Protein AF-A0A920N2J8-F1 (afdb_monomer)

Nearest PDB structures (foldseek):
  6ydw-assembly1_BC  TM=9.121E-01  e=8.942E-34  Homo sapiens
  7a5k-assembly1_r1  TM=9.178E-01  e=3.897E-31  Homo sapiens
  2bm0-assembly1_A  TM=5.296E-01  e=1.631E-36  Thermus thermophilus
  4m1k-assembly1_A  TM=5.361E-01  e=1.601E-34  Thermus thermophilus
  2j7k-assembly1_A  TM=5.186E-01  e=2.133E-34  Thermus thermophilus HB8

Structure (mmCIF, N/CA/C/O backbone):
data_AF-A0A920N2J8-F1
#
_entry.id   AF-A0A920N2J8-F1
#
loop_
_atom_site.group_PDB
_atom_site.id
_atom_site.type_symbol
_atom_site.label_atom_id
_atom_site.label_alt_id
_atom_site.label_comp_id
_atom_site.label_asym_id
_atom_site.label_entity_id
_atom_site.label_seq_id
_atom_site.pdbx_PDB_ins_code
_atom_site.Cartn_x
_atom_site.Cartn_y
_atom_site.Cartn_z
_atom_site.occupancy
_atom_site.B_iso_or_equiv
_atom_site.auth_seq_id
_atom_site.auth_comp_id
_atom_site.auth_asym_id
_atom_site.auth_atom_id
_atom_site.pdbx_PDB_model_num
ATOM 1 N N . MET A 1 1 ? 10.140 -25.902 -8.156 1.00 35.16 1 MET A N 1
ATOM 2 C CA . MET A 1 1 ? 10.882 -25.939 -6.883 1.00 35.16 1 MET A CA 1
ATOM 3 C C . MET A 1 1 ? 9.948 -25.277 -5.904 1.00 35.16 1 MET A C 1
ATOM 5 O O . MET A 1 1 ? 9.880 -24.058 -5.858 1.00 35.16 1 MET A O 1
ATOM 9 N N . ASP A 1 2 ? 9.082 -26.096 -5.324 1.00 29.09 2 ASP A N 1
ATOM 10 C CA . ASP A 1 2 ? 7.965 -25.644 -4.508 1.00 29.09 2 ASP A CA 1
ATOM 11 C C . ASP A 1 2 ? 8.521 -25.205 -3.158 1.00 29.09 2 ASP A C 1
ATOM 13 O O . ASP A 1 2 ? 9.051 -26.017 -2.400 1.00 29.09 2 ASP A O 1
ATOM 17 N N . VAL A 1 3 ? 8.491 -23.899 -2.909 1.00 31.22 3 VAL A N 1
ATOM 18 C CA . VAL A 1 3 ? 8.823 -23.340 -1.602 1.00 31.22 3 VAL A CA 1
ATOM 19 C C . VAL A 1 3 ? 7.551 -23.444 -0.772 1.00 31.22 3 VAL A C 1
ATOM 21 O O . VAL A 1 3 ? 6.651 -22.612 -0.879 1.00 31.22 3 VAL A O 1
ATOM 24 N N . GLU A 1 4 ? 7.444 -24.528 -0.007 1.00 32.88 4 GLU A N 1
ATOM 25 C CA . GLU A 1 4 ? 6.510 -24.600 1.115 1.00 32.88 4 GLU A CA 1
ATOM 26 C C . GLU A 1 4 ? 6.834 -23.449 2.082 1.00 32.88 4 GLU A C 1
ATOM 28 O O . GLU A 1 4 ? 8.013 -23.227 2.377 1.00 32.88 4 GLU A O 1
ATOM 33 N N . PRO A 1 5 ? 5.841 -22.690 2.573 1.00 36.41 5 PRO A N 1
ATOM 34 C CA . PRO A 1 5 ? 6.106 -21.718 3.616 1.00 36.41 5 PRO A CA 1
ATOM 35 C C . PRO A 1 5 ? 6.484 -22.479 4.890 1.00 36.41 5 PRO A C 1
ATOM 37 O O . PRO A 1 5 ? 5.740 -23.345 5.353 1.00 36.41 5 PRO A O 1
ATOM 40 N N . GLU A 1 6 ? 7.658 -22.157 5.431 1.00 35.22 6 GLU A N 1
ATOM 41 C CA . GLU A 1 6 ? 8.121 -22.606 6.741 1.00 35.22 6 GLU A CA 1
ATOM 42 C C . GLU A 1 6 ? 7.039 -22.305 7.789 1.00 35.22 6 GLU A C 1
ATOM 44 O O . GLU A 1 6 ? 6.730 -21.153 8.096 1.00 35.22 6 GLU A O 1
ATOM 49 N N . ALA A 1 7 ? 6.421 -23.369 8.302 1.00 40.66 7 ALA A N 1
ATOM 50 C CA . ALA A 1 7 ? 5.532 -23.321 9.448 1.00 40.66 7 ALA A CA 1
ATOM 51 C C . ALA A 1 7 ? 6.385 -23.147 10.711 1.00 40.66 7 ALA A C 1
ATOM 53 O O . ALA A 1 7 ? 6.803 -24.137 11.311 1.00 40.66 7 ALA A O 1
ATOM 54 N N . ASP A 1 8 ? 6.657 -21.898 11.088 1.00 39.22 8 ASP A N 1
ATOM 55 C CA . ASP A 1 8 ? 7.389 -21.571 12.311 1.00 39.22 8 ASP A CA 1
ATOM 56 C C . ASP A 1 8 ? 6.460 -20.982 13.388 1.00 39.22 8 ASP A C 1
ATOM 58 O O . ASP A 1 8 ? 5.723 -20.027 13.156 1.00 39.22 8 ASP A O 1
ATOM 62 N N . GLU A 1 9 ? 6.553 -21.593 14.576 1.00 42.56 9 GLU A N 1
ATOM 63 C CA . GLU A 1 9 ? 5.808 -21.394 15.832 1.00 42.56 9 GLU A CA 1
ATOM 64 C C . GLU A 1 9 ? 4.390 -21.999 15.906 1.00 42.56 9 GLU A C 1
ATOM 66 O O . GLU A 1 9 ? 3.396 -21.458 15.435 1.00 42.56 9 GLU A O 1
ATOM 71 N N . ALA A 1 10 ? 4.284 -23.141 16.599 1.00 44.25 10 ALA A N 1
ATOM 72 C CA . ALA A 1 10 ? 3.010 -23.723 17.009 1.00 44.25 10 ALA A CA 1
ATOM 73 C C . ALA A 1 10 ? 2.233 -22.731 17.893 1.00 44.25 10 ALA A C 1
ATOM 75 O O . ALA A 1 10 ? 2.538 -22.574 19.079 1.00 44.25 10 ALA A O 1
ATOM 76 N N . GLU A 1 11 ? 1.227 -22.073 17.317 1.00 59.84 11 GLU A N 1
ATOM 77 C CA . GLU A 1 11 ? 0.288 -21.216 18.036 1.00 59.84 11 GLU A CA 1
ATOM 78 C C . GLU A 1 11 ? -0.358 -22.014 19.179 1.00 59.84 11 GLU A C 1
ATOM 80 O O . GLU A 1 11 ? -1.159 -22.929 18.972 1.00 59.84 11 GLU A O 1
ATOM 85 N N . GLN A 1 12 ? 0.013 -21.700 20.423 1.00 72.62 12 GLN A N 1
ATOM 86 C CA . GLN A 1 12 ? -0.646 -22.280 21.589 1.00 72.62 12 GLN A CA 1
ATOM 87 C C . GLN A 1 12 ? -2.055 -21.696 21.688 1.00 72.62 12 GLN A C 1
ATOM 89 O O . GLN A 1 12 ? -2.252 -20.561 22.119 1.00 72.62 12 GLN A O 1
ATOM 94 N N . THR A 1 13 ? -3.051 -22.486 21.298 1.00 76.94 13 THR A N 1
ATOM 95 C CA . THR A 1 13 ? -4.459 -22.102 21.407 1.00 76.94 13 THR A CA 1
ATOM 96 C C . THR A 1 13 ? -4.886 -22.055 22.873 1.00 76.94 13 THR A C 1
ATOM 98 O O . THR A 1 13 ? -4.805 -23.064 23.581 1.00 76.94 13 THR A O 1
ATOM 101 N N . ILE A 1 14 ? -5.386 -20.905 23.324 1.00 82.25 14 ILE A N 1
ATOM 102 C CA . ILE A 1 14 ? -5.936 -20.725 24.672 1.00 82.25 14 ILE A CA 1
ATOM 103 C C . ILE A 1 14 ? -7.457 -20.873 24.602 1.00 82.25 14 ILE A C 1
ATOM 105 O O . ILE A 1 14 ? -8.119 -20.218 23.800 1.00 82.25 14 ILE A O 1
ATOM 109 N N . GLN A 1 15 ? -8.025 -21.724 25.457 1.00 83.31 15 GLN A N 1
ATOM 110 C CA . GLN A 1 15 ? -9.476 -21.823 25.614 1.00 83.31 15 GLN A CA 1
ATOM 111 C C . GLN A 1 15 ? -9.979 -20.632 26.431 1.00 83.31 15 GLN A C 1
ATOM 113 O O . GLN A 1 15 ? -9.595 -20.467 27.589 1.00 83.31 15 GLN A O 1
ATOM 118 N N . LEU A 1 16 ? -10.840 -19.815 25.827 1.00 87.12 16 LEU A N 1
ATOM 119 C CA . LEU A 1 16 ? -11.507 -18.712 26.511 1.00 87.12 16 LEU A CA 1
ATOM 120 C C . LEU A 1 16 ? -12.804 -19.201 27.152 1.00 87.12 16 LEU A C 1
ATOM 122 O O . LEU A 1 16 ? -13.566 -19.952 26.540 1.00 87.12 16 LEU A O 1
ATOM 126 N N . SER A 1 17 ? -13.077 -18.746 28.371 1.00 88.81 17 SER A N 1
ATOM 127 C CA . SER A 1 17 ? -14.353 -18.974 29.046 1.00 88.81 17 SER A CA 1
ATOM 128 C C . SER A 1 17 ? -15.142 -17.670 29.126 1.00 88.81 17 SER A C 1
ATOM 130 O O . SER A 1 17 ? -14.578 -16.598 29.316 1.00 88.81 17 SER A O 1
ATOM 132 N N . ALA A 1 18 ? -16.470 -17.738 29.029 1.00 91.00 18 ALA A N 1
ATOM 133 C CA . ALA A 1 18 ? -17.337 -16.578 29.246 1.00 91.00 18 ALA A CA 1
ATOM 134 C C . ALA A 1 18 ? -17.495 -16.262 30.752 1.00 91.00 18 ALA A C 1
ATOM 136 O O . ALA A 1 18 ? -18.607 -16.084 31.241 1.00 91.00 18 ALA A O 1
ATOM 137 N N . ASP A 1 19 ? -16.390 -16.265 31.503 1.00 90.25 19 ASP A N 1
ATOM 138 C CA . ASP A 1 19 ? -16.361 -15.944 32.930 1.00 90.25 19 ASP A CA 1
ATOM 139 C C . ASP A 1 19 ? -16.104 -14.437 33.121 1.00 90.25 19 ASP A C 1
ATOM 141 O O . ASP A 1 19 ? -15.041 -13.949 32.716 1.00 90.25 19 ASP A O 1
ATOM 145 N N . PRO A 1 20 ? -17.027 -13.682 33.749 1.00 88.56 20 PRO A N 1
ATOM 146 C CA . PRO A 1 20 ? -16.839 -12.259 34.037 1.00 88.56 20 PRO A CA 1
ATOM 147 C C . PRO A 1 20 ? -15.643 -11.950 34.954 1.00 88.56 20 PRO A C 1
ATOM 149 O O . PRO A 1 20 ? -15.145 -10.823 34.938 1.00 88.56 20 PRO A O 1
ATOM 152 N N . SER A 1 21 ? -15.181 -12.928 35.743 1.00 89.38 21 SER A N 1
ATOM 153 C CA . SER A 1 21 ? -14.077 -12.777 36.706 1.00 89.38 21 SER A CA 1
ATOM 154 C C . SER A 1 21 ? -12.694 -13.034 36.095 1.00 89.38 21 SER A C 1
ATOM 156 O O . SER A 1 21 ? -11.674 -12.741 36.721 1.00 89.38 21 SER A O 1
ATOM 158 N N . ALA A 1 22 ? -12.642 -13.604 34.891 1.00 90.31 22 ALA A N 1
ATOM 159 C CA . ALA A 1 22 ? -11.400 -13.889 34.186 1.00 90.31 22 ALA A CA 1
ATOM 160 C C . ALA A 1 22 ? -10.790 -12.613 33.555 1.00 90.31 22 ALA A C 1
ATOM 162 O O . ALA A 1 22 ? -11.466 -11.584 33.449 1.00 90.31 22 ALA A O 1
ATOM 163 N N . PRO A 1 23 ? -9.510 -12.634 33.125 1.00 90.81 23 PRO A N 1
ATOM 164 C CA . PRO A 1 23 ? -8.896 -11.501 32.431 1.00 90.81 23 PRO A CA 1
ATOM 165 C C . PRO A 1 23 ? -9.698 -11.113 31.186 1.00 90.81 23 PRO A C 1
ATOM 167 O O . PRO A 1 23 ? -10.092 -12.001 30.427 1.00 90.81 23 PRO A O 1
ATOM 170 N N . LEU A 1 24 ? -9.910 -9.808 30.957 1.00 94.19 24 LEU A N 1
ATOM 171 C CA . LEU A 1 24 ? -10.672 -9.339 29.799 1.00 94.19 24 LEU A CA 1
ATOM 172 C C . LEU A 1 24 ? -10.017 -9.839 28.513 1.00 94.19 24 LEU A C 1
ATOM 174 O O . LEU A 1 24 ? -8.812 -9.654 28.341 1.00 94.19 24 LEU A O 1
ATOM 178 N N . VAL A 1 25 ? -10.832 -10.370 27.604 1.00 94.69 25 VAL A N 1
ATOM 179 C CA . VAL A 1 25 ? -10.498 -10.554 26.190 1.00 94.69 25 VAL A CA 1
ATOM 180 C C . VAL A 1 25 ? -11.667 -10.056 25.352 1.00 94.69 25 VAL A C 1
ATOM 182 O O . VAL A 1 25 ? -12.802 -10.513 25.512 1.00 94.69 25 VAL A O 1
ATOM 185 N N . ALA A 1 26 ? -11.399 -9.110 24.458 1.00 94.38 26 ALA A N 1
ATOM 186 C CA . ALA A 1 26 ? -12.413 -8.487 23.624 1.00 94.38 26 ALA A CA 1
ATOM 187 C C . ALA A 1 26 ? -11.884 -8.209 22.209 1.00 94.38 26 ALA A C 1
ATOM 189 O O . ALA A 1 26 ? -10.712 -7.885 22.041 1.00 94.38 26 ALA A O 1
ATOM 190 N N . MET A 1 27 ? -12.744 -8.307 21.194 1.00 93.19 27 MET A N 1
ATOM 191 C CA . MET A 1 27 ? -12.388 -8.057 19.794 1.00 93.19 27 MET A CA 1
ATOM 192 C C . MET A 1 27 ? -13.126 -6.848 19.249 1.00 93.19 27 MET A C 1
ATOM 194 O O . MET A 1 27 ? -14.351 -6.766 19.341 1.00 93.19 27 MET A O 1
ATOM 198 N N . THR A 1 28 ? -12.392 -5.947 18.615 1.00 92.50 28 THR A N 1
ATOM 199 C CA . THR A 1 28 ? -12.962 -4.886 17.793 1.00 92.50 28 THR A CA 1
ATOM 200 C C . THR A 1 28 ? -13.334 -5.447 16.431 1.00 92.50 28 THR A C 1
ATOM 202 O O . THR A 1 28 ? -12.490 -6.034 15.766 1.00 92.50 28 THR A O 1
ATOM 205 N N . PHE A 1 29 ? -14.570 -5.248 15.980 1.00 89.75 29 PHE A N 1
ATOM 206 C CA . PHE A 1 29 ? -15.022 -5.769 14.679 1.00 89.75 29 PHE A CA 1
ATOM 207 C C . PHE A 1 29 ? -15.577 -4.695 13.742 1.00 89.75 29 PHE A C 1
ATOM 209 O O . PHE A 1 29 ? -15.713 -4.944 12.548 1.00 89.75 29 PHE A O 1
ATOM 216 N N . LYS A 1 30 ? -15.924 -3.514 14.262 1.00 90.00 30 LYS A N 1
ATOM 217 C CA . LYS A 1 30 ? -16.438 -2.410 13.452 1.00 90.00 30 LYS A CA 1
ATOM 218 C C . LYS A 1 30 ? -16.013 -1.078 14.040 1.00 90.00 30 LYS A C 1
ATOM 220 O O . LYS A 1 30 ? -16.089 -0.875 15.248 1.00 90.00 30 LYS A O 1
ATOM 225 N N . ILE A 1 31 ? -15.623 -0.156 13.176 1.00 90.06 31 ILE A N 1
ATOM 226 C CA . ILE A 1 31 ? -15.259 1.208 13.544 1.00 90.06 31 ILE A CA 1
ATOM 227 C C . ILE A 1 31 ? -16.194 2.145 12.800 1.00 90.06 31 ILE A C 1
ATOM 229 O O . ILE A 1 31 ? -16.512 1.921 11.638 1.00 90.06 31 ILE A O 1
ATOM 233 N N . VAL A 1 32 ? -16.673 3.173 13.484 1.00 87.56 32 VAL A N 1
ATOM 234 C CA . VAL A 1 32 ? -17.504 4.217 12.894 1.00 87.56 32 VAL A CA 1
ATOM 235 C C . VAL A 1 32 ? -17.034 5.536 13.466 1.00 87.56 32 VAL A C 1
ATOM 237 O O . VAL A 1 32 ? -17.184 5.765 14.662 1.00 87.56 32 VAL A O 1
ATOM 240 N N . ASP A 1 33 ? -16.505 6.431 12.640 1.00 82.25 33 ASP A N 1
ATOM 241 C CA . ASP A 1 33 ? -16.377 7.811 13.098 1.00 82.25 33 ASP A CA 1
ATOM 242 C C . ASP A 1 33 ? -17.703 8.524 12.949 1.00 82.25 33 ASP A C 1
ATOM 244 O O . ASP A 1 33 ? -18.307 8.541 11.873 1.00 82.25 33 ASP A O 1
ATOM 248 N N . ASP A 1 34 ? -18.105 9.155 14.036 1.00 76.94 34 ASP A N 1
ATOM 249 C CA . ASP A 1 34 ? -19.218 10.075 14.066 1.00 76.94 34 ASP A CA 1
ATOM 250 C C . ASP A 1 34 ? -18.723 11.483 14.437 1.00 76.94 34 ASP A C 1
ATOM 252 O O . ASP A 1 34 ? -17.597 11.689 14.885 1.00 76.94 34 ASP A O 1
ATOM 256 N N . SER A 1 35 ? -19.606 12.463 14.290 1.00 73.88 35 SER A N 1
ATOM 257 C CA . SER A 1 35 ? -19.475 13.869 14.678 1.00 73.88 35 SER A CA 1
ATOM 258 C C . SER A 1 35 ? -18.853 14.091 16.068 1.00 73.88 35 SER A C 1
ATOM 260 O O . SER A 1 35 ? -18.207 15.107 16.305 1.00 73.88 35 SER A O 1
ATOM 262 N N . PHE A 1 36 ? -19.075 13.157 17.000 1.00 74.19 36 PHE A N 1
ATOM 263 C CA . PHE A 1 36 ? -18.604 13.226 18.388 1.00 74.19 36 PHE A CA 1
ATOM 264 C C . PHE A 1 36 ? -17.281 12.478 18.637 1.00 74.19 36 PHE A C 1
ATOM 266 O O . PHE A 1 36 ? -16.778 12.504 19.761 1.00 74.19 36 PHE A O 1
ATOM 273 N N . GLY A 1 37 ? -16.725 11.819 17.618 1.00 82.50 37 GLY A N 1
ATOM 274 C CA . GLY A 1 37 ? -15.487 11.045 17.676 1.00 82.50 37 GLY A CA 1
ATOM 275 C C . GLY A 1 37 ? -15.634 9.612 17.158 1.00 82.50 37 GLY A C 1
ATOM 276 O O . GLY A 1 37 ? -16.727 9.154 16.817 1.00 82.50 37 GLY A O 1
ATOM 277 N N . GLN A 1 38 ? -14.507 8.902 17.133 1.00 86.56 38 GLN A N 1
ATOM 278 C CA . GLN A 1 38 ? -14.414 7.503 16.721 1.00 86.56 38 GLN A CA 1
ATOM 279 C C . GLN A 1 38 ? -15.133 6.587 17.717 1.00 86.56 38 GLN A C 1
ATOM 281 O O . GLN A 1 38 ? -14.814 6.587 18.911 1.00 86.56 38 GLN A O 1
ATOM 286 N N . LEU A 1 39 ? -16.098 5.810 17.225 1.00 91.00 39 LEU A N 1
ATOM 287 C CA . LEU A 1 39 ? -16.762 4.726 17.941 1.00 91.00 39 LEU A CA 1
ATOM 288 C C . LEU A 1 39 ? -16.205 3.389 17.467 1.00 91.00 39 LEU A C 1
ATOM 290 O O . LEU A 1 39 ? -16.299 3.033 16.292 1.00 91.00 39 LEU A O 1
ATOM 294 N N . THR A 1 40 ? -15.696 2.620 18.412 1.00 92.88 40 THR A N 1
ATOM 295 C CA . THR A 1 40 ? -15.104 1.314 18.160 1.00 92.88 40 THR A CA 1
ATOM 296 C C . THR A 1 40 ? -15.996 0.252 18.778 1.00 92.88 40 THR A C 1
ATOM 298 O O . THR A 1 40 ? -16.126 0.172 19.998 1.00 92.88 40 THR A O 1
ATOM 301 N N . PHE A 1 41 ? -16.666 -0.529 17.935 1.00 93.00 41 PHE A N 1
ATOM 302 C CA . PHE A 1 41 ? -17.535 -1.617 18.359 1.00 93.00 41 PHE A CA 1
ATOM 303 C C . PHE A 1 41 ? -16.698 -2.833 18.720 1.00 93.00 41 PHE A C 1
ATOM 305 O O . PHE A 1 41 ? -15.955 -3.379 17.898 1.00 93.00 41 PHE A O 1
ATOM 312 N N . THR A 1 42 ? -16.881 -3.271 19.954 1.00 94.19 42 THR A N 1
ATOM 313 C CA . THR A 1 42 ? -16.096 -4.308 20.590 1.00 94.19 42 THR A CA 1
ATOM 314 C C . THR A 1 42 ? -17.033 -5.368 21.155 1.00 94.19 42 THR A C 1
ATOM 316 O O . THR A 1 42 ? -17.996 -5.059 21.859 1.00 94.19 42 THR A O 1
ATOM 319 N N . ARG A 1 43 ? -16.747 -6.631 20.841 1.00 94.69 43 ARG A N 1
ATOM 320 C CA . ARG A 1 43 ? -17.401 -7.797 21.432 1.00 94.69 43 ARG A CA 1
ATOM 321 C C . ARG A 1 43 ? -16.526 -8.365 22.538 1.00 94.69 43 ARG A C 1
ATOM 323 O O . ARG A 1 43 ? -15.343 -8.612 22.313 1.00 94.69 43 ARG A O 1
ATOM 330 N N . ILE A 1 44 ? -17.111 -8.602 23.705 1.00 95.00 44 ILE A N 1
ATOM 331 C CA . ILE A 1 44 ? -16.406 -9.159 24.860 1.00 95.00 44 ILE A CA 1
ATOM 332 C C . ILE A 1 44 ? -16.570 -10.680 24.848 1.00 95.00 44 ILE A C 1
ATOM 334 O O . ILE A 1 44 ? -17.690 -11.184 24.762 1.00 95.00 44 ILE A O 1
ATOM 338 N N . TYR A 1 45 ? -15.461 -11.412 24.919 1.00 93.25 45 TYR A N 1
ATOM 339 C CA . TYR A 1 45 ? -15.447 -12.880 24.922 1.00 93.25 45 TYR A CA 1
ATOM 340 C C . TYR A 1 45 ? -15.234 -13.454 26.322 1.00 93.25 45 TYR A C 1
ATOM 342 O O . TYR A 1 45 ? -15.838 -14.466 26.663 1.00 93.25 45 TYR A O 1
ATOM 350 N N . GLN A 1 46 ? -14.404 -12.795 27.128 1.00 94.00 46 GLN A N 1
ATOM 351 C CA . GLN A 1 46 ? -14.040 -13.210 28.481 1.00 94.00 46 GLN A CA 1
ATOM 352 C C . GLN A 1 46 ? -13.842 -11.970 29.354 1.00 94.00 46 GLN A C 1
ATOM 354 O O . GLN A 1 46 ? -13.397 -10.937 28.850 1.00 94.00 46 GLN A O 1
ATOM 359 N N . GLY A 1 47 ? -14.126 -12.081 30.652 1.00 93.75 47 GLY A N 1
ATOM 360 C CA . GLY A 1 47 ? -13.915 -11.020 31.630 1.00 93.75 47 GLY A CA 1
ATOM 361 C C . GLY A 1 47 ? -14.939 -9.889 31.556 1.00 93.75 47 GLY A C 1
ATOM 362 O O . GLY A 1 47 ? -15.986 -9.999 30.915 1.00 93.75 47 GLY A O 1
ATOM 363 N N . THR A 1 48 ? -14.618 -8.790 32.238 1.00 94.19 48 THR A N 1
ATOM 364 C CA . THR A 1 48 ? -15.483 -7.609 32.350 1.00 94.19 48 THR A CA 1
ATOM 365 C C . THR A 1 48 ? -14.749 -6.360 31.877 1.00 94.19 48 THR A C 1
ATOM 367 O O . THR A 1 48 ? -13.603 -6.093 32.254 1.00 94.19 48 THR A O 1
ATOM 370 N N . LEU A 1 49 ? -15.415 -5.592 31.020 1.00 94.44 49 LEU A N 1
ATOM 371 C CA . LEU A 1 49 ? -14.950 -4.316 30.505 1.00 94.44 49 LEU A CA 1
ATOM 372 C C . LEU A 1 49 ? -15.559 -3.203 31.361 1.00 94.44 49 LEU A C 1
ATOM 374 O O . LEU A 1 49 ? -16.777 -3.063 31.434 1.00 94.44 49 LEU A O 1
ATOM 378 N N . GLU A 1 50 ? -14.713 -2.408 32.004 1.00 94.44 50 GLU A N 1
ATOM 379 C CA . GLU A 1 50 ? -15.102 -1.383 32.969 1.00 94.44 50 GLU A CA 1
ATOM 380 C C . GLU A 1 50 ? -14.746 0.015 32.474 1.00 94.44 50 GLU A C 1
ATOM 382 O O . GLU A 1 50 ? -13.706 0.254 31.846 1.00 94.44 50 GLU A O 1
ATOM 387 N N . ARG A 1 51 ? -15.602 0.976 32.812 1.00 94.19 51 ARG A N 1
ATOM 388 C CA . ARG A 1 51 ? -15.394 2.382 32.497 1.00 94.19 51 ARG A CA 1
ATOM 389 C C . ARG A 1 51 ? -14.160 2.929 33.201 1.00 94.19 51 ARG A C 1
ATOM 391 O O . ARG A 1 51 ? -13.999 2.845 34.413 1.00 94.19 51 ARG A O 1
ATOM 398 N N . GLY A 1 52 ? -13.290 3.561 32.421 1.00 91.69 52 GLY A N 1
ATOM 399 C CA . GLY A 1 52 ? -12.003 4.066 32.883 1.00 91.69 52 GLY A CA 1
ATOM 400 C C . GLY A 1 52 ? -10.935 2.980 33.028 1.00 91.69 52 GLY A C 1
ATOM 401 O O . GLY A 1 52 ? -9.793 3.337 33.343 1.00 91.69 52 GLY A O 1
ATOM 402 N N . GLY A 1 53 ? -11.284 1.715 32.759 1.00 92.31 53 GLY A N 1
ATOM 403 C CA . GLY A 1 53 ? -10.375 0.581 32.688 1.00 92.31 53 GLY A CA 1
ATOM 404 C C . GLY A 1 53 ? -9.300 0.790 31.629 1.00 92.31 53 GLY A C 1
ATOM 405 O O . GLY A 1 53 ? -9.439 1.597 30.705 1.00 92.31 53 GLY A O 1
ATOM 406 N N . THR A 1 54 ? -8.173 0.107 31.800 1.00 94.19 54 THR A N 1
ATOM 407 C CA . THR A 1 54 ? -7.047 0.220 30.875 1.00 94.19 54 THR A CA 1
ATOM 408 C C . THR A 1 54 ? -6.669 -1.148 30.344 1.00 94.19 54 THR A C 1
ATOM 410 O O . THR A 1 54 ? -6.385 -2.053 31.124 1.00 94.19 54 THR A O 1
ATOM 413 N N . TYR A 1 55 ? -6.633 -1.265 29.022 1.00 94.50 55 TYR A N 1
ATOM 414 C CA . TYR A 1 55 ? -6.452 -2.521 28.308 1.00 94.50 55 TYR A CA 1
ATOM 415 C C . TYR A 1 55 ? -5.318 -2.394 27.296 1.00 94.50 55 TYR A C 1
ATOM 417 O O . TYR A 1 55 ? -4.931 -1.291 26.904 1.00 94.50 55 TYR A O 1
ATOM 425 N N . TYR A 1 56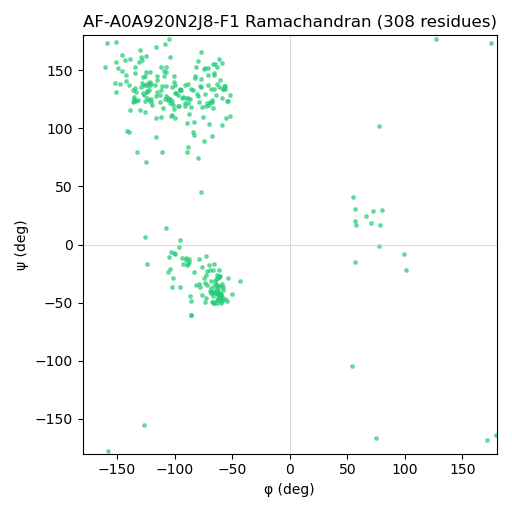 ? -4.755 -3.526 26.894 1.0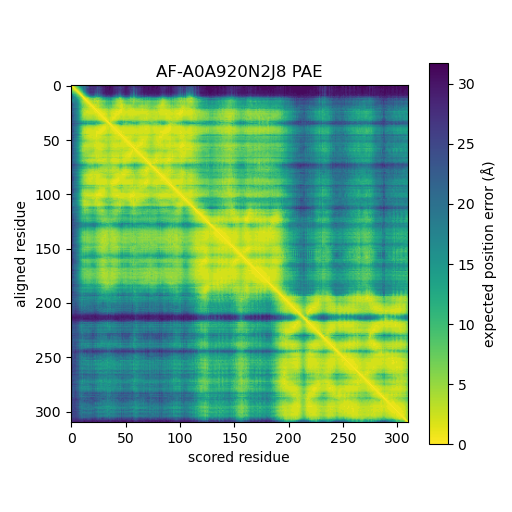0 94.19 56 TYR A N 1
ATOM 426 C CA . TYR A 1 56 ? -3.668 -3.587 25.927 1.00 94.19 56 TYR A CA 1
ATOM 427 C C . TYR A 1 56 ? -4.195 -4.088 24.592 1.00 94.19 56 TYR A C 1
ATOM 429 O O . TYR A 1 56 ? -4.782 -5.171 24.529 1.00 94.19 56 TYR A O 1
ATOM 437 N N . ASN A 1 57 ? -3.942 -3.323 23.533 1.00 93.50 57 ASN A N 1
ATOM 438 C CA . ASN A 1 57 ? -4.105 -3.798 22.165 1.00 93.50 57 ASN A CA 1
ATOM 439 C C . ASN A 1 57 ? -3.005 -4.830 21.894 1.00 93.50 57 ASN A C 1
ATOM 441 O O . ASN A 1 57 ? -1.821 -4.519 22.020 1.00 93.50 57 ASN A O 1
ATOM 445 N N . GLN A 1 58 ? -3.382 -6.058 21.561 1.00 91.00 58 GLN A N 1
ATOM 446 C CA . GLN A 1 58 ? -2.444 -7.181 21.479 1.00 91.00 58 GLN A CA 1
ATOM 447 C C . GLN A 1 58 ? -1.564 -7.107 20.225 1.00 91.00 58 GLN A C 1
ATOM 449 O O . GLN A 1 58 ? -0.396 -7.482 20.275 1.00 91.00 58 GLN A O 1
ATOM 454 N N . ARG A 1 59 ? -2.064 -6.501 19.139 1.00 88.81 59 ARG A N 1
ATOM 455 C CA . ARG A 1 59 ? -1.296 -6.276 17.906 1.00 88.81 59 ARG A CA 1
ATOM 456 C C . ARG A 1 59 ? -0.261 -5.164 18.071 1.00 88.81 59 ARG A C 1
ATOM 458 O O . ARG A 1 59 ? 0.897 -5.327 17.704 1.00 88.81 59 ARG A O 1
ATOM 465 N N . THR A 1 60 ? -0.662 -4.008 18.605 1.00 89.44 60 THR A N 1
ATOM 466 C CA . THR A 1 60 ? 0.239 -2.842 18.732 1.00 89.44 60 THR A CA 1
ATOM 467 C C . THR A 1 60 ? 1.002 -2.802 20.054 1.00 89.44 60 THR A C 1
ATOM 469 O O . THR A 1 60 ? 1.922 -1.997 20.211 1.00 89.44 60 THR A O 1
ATOM 472 N N . ARG A 1 61 ? 0.614 -3.641 21.021 1.00 89.62 61 ARG A N 1
ATOM 473 C CA . ARG A 1 61 ? 1.105 -3.676 22.410 1.00 89.62 61 ARG A CA 1
ATOM 474 C C . ARG A 1 61 ? 0.933 -2.354 23.164 1.00 89.62 61 ARG A C 1
ATOM 476 O O . ARG A 1 61 ? 1.569 -2.142 24.201 1.00 89.62 61 ARG A O 1
ATOM 483 N N . ARG A 1 62 ? 0.089 -1.453 22.652 1.00 91.56 62 ARG A N 1
ATOM 484 C CA . ARG A 1 62 ? -0.192 -0.149 2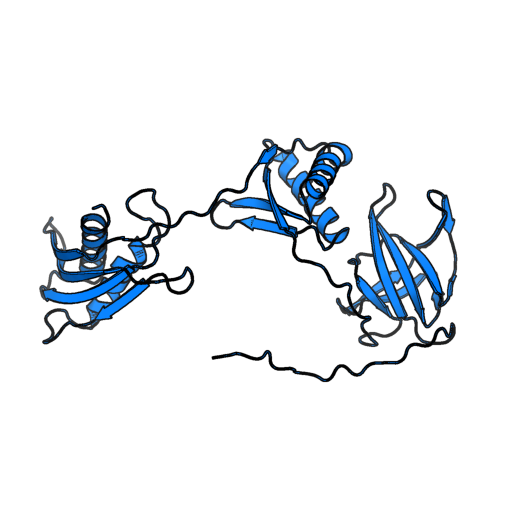3.257 1.00 91.56 62 ARG A CA 1
ATOM 485 C C . ARG A 1 62 ? -1.232 -0.282 24.358 1.00 91.56 62 ARG A C 1
ATOM 487 O O . ARG A 1 62 ? -2.170 -1.068 24.259 1.00 91.56 62 ARG A O 1
ATOM 494 N N . LYS A 1 63 ? -1.035 0.510 25.410 1.00 92.50 63 LYS A N 1
ATOM 495 C CA . LYS A 1 63 ? -1.931 0.608 26.559 1.00 92.50 63 LYS A CA 1
ATOM 496 C C . LYS A 1 63 ? -2.945 1.720 26.305 1.00 92.50 63 LYS A C 1
ATOM 498 O O . LYS A 1 63 ? -2.544 2.867 26.127 1.00 92.50 63 LYS A O 1
ATOM 503 N N . GLU A 1 64 ? -4.230 1.394 26.333 1.00 92.56 64 GLU A N 1
ATOM 504 C CA . GLU A 1 64 ? -5.317 2.324 26.025 1.00 92.56 64 GLU A CA 1
ATOM 505 C C . GLU A 1 64 ? -6.374 2.344 27.125 1.00 92.56 64 GLU A C 1
ATOM 507 O O . GLU A 1 64 ? -6.737 1.311 27.691 1.00 92.56 64 GLU A O 1
ATOM 512 N N . ARG A 1 65 ? -6.868 3.544 27.445 1.00 93.38 65 ARG A N 1
ATOM 513 C CA . ARG A 1 65 ? -7.840 3.759 28.520 1.00 93.38 65 ARG A CA 1
ATOM 514 C C . ARG A 1 65 ? -9.248 3.921 27.961 1.00 93.38 65 ARG A C 1
ATOM 516 O O . ARG A 1 65 ? -9.535 4.883 27.251 1.00 93.38 65 ARG A O 1
ATOM 523 N N . PHE A 1 66 ? -10.149 3.035 28.363 1.00 93.44 66 PHE A N 1
ATOM 524 C CA . PHE A 1 66 ? -11.515 2.965 27.855 1.00 93.44 66 PHE A CA 1
ATOM 525 C C . PHE A 1 66 ? -12.409 3.882 28.690 1.00 93.44 66 PHE A C 1
ATOM 527 O O . PHE A 1 66 ? -13.016 3.477 29.675 1.00 93.44 66 PHE A O 1
ATOM 534 N N . SER A 1 67 ? -12.430 5.170 28.347 1.00 90.69 67 SER A N 1
ATOM 535 C CA . SER A 1 67 ? -13.014 6.207 29.215 1.00 90.69 67 SER A CA 1
ATOM 536 C C . SER A 1 67 ? -14.542 6.284 29.157 1.00 90.69 67 SER A C 1
ATOM 538 O O . SER A 1 67 ? -15.179 6.618 30.158 1.00 90.69 67 SER A O 1
ATOM 540 N N . ARG A 1 68 ? -15.122 6.018 27.984 1.00 91.31 68 ARG A N 1
ATOM 541 C CA . ARG A 1 68 ? -16.563 6.093 27.724 1.00 91.31 68 ARG A CA 1
ATOM 542 C C . ARG A 1 68 ? -16.989 4.866 26.936 1.00 91.31 68 ARG A C 1
ATOM 544 O O . ARG A 1 68 ? -16.437 4.604 25.865 1.00 91.31 68 ARG A O 1
ATOM 551 N N . ILE A 1 69 ? -17.951 4.140 27.485 1.00 93.81 69 ILE A N 1
ATOM 552 C CA . ILE A 1 69 ? -18.480 2.901 26.924 1.00 93.81 69 ILE A CA 1
ATOM 553 C C . ILE A 1 69 ? -19.973 3.104 26.734 1.00 93.81 69 ILE A C 1
ATOM 555 O O . ILE A 1 69 ? -20.665 3.592 27.628 1.00 93.81 69 ILE A O 1
ATOM 559 N N . TYR A 1 70 ? -20.459 2.733 25.560 1.00 93.00 70 TYR A N 1
ATOM 560 C CA . TYR A 1 70 ? -21.847 2.895 25.178 1.00 93.00 70 TYR A CA 1
ATOM 561 C C . TYR A 1 70 ? -22.438 1.563 24.745 1.00 93.00 70 TYR A C 1
ATOM 563 O O . TYR A 1 70 ? -21.837 0.827 23.963 1.00 93.00 70 TYR A O 1
ATOM 571 N N . ARG A 1 71 ? -23.659 1.283 25.186 1.00 92.69 71 ARG A N 1
ATOM 572 C CA . ARG A 1 71 ? -24.522 0.302 24.542 1.00 92.69 71 ARG A CA 1
ATOM 573 C C . ARG A 1 71 ? -25.315 1.019 23.451 1.00 92.69 71 ARG A C 1
ATOM 575 O O . ARG A 1 71 ? -25.922 2.066 23.682 1.00 92.69 71 ARG A O 1
ATOM 582 N N . MET A 1 72 ? -25.243 0.485 22.235 1.00 89.44 72 MET A N 1
ATOM 583 C CA . MET A 1 72 ? -25.840 1.106 21.055 1.00 89.44 72 MET A CA 1
ATOM 584 C C . MET A 1 72 ? -27.203 0.479 20.765 1.00 89.44 72 MET A C 1
ATOM 586 O O . MET A 1 72 ? -27.298 -0.708 20.464 1.00 89.44 72 MET A O 1
ATOM 590 N N . HIS A 1 73 ? -28.253 1.297 20.800 1.00 86.50 73 HIS A N 1
ATOM 591 C CA . HIS A 1 73 ? -29.604 0.930 20.383 1.00 86.50 73 HIS A CA 1
ATOM 592 C C . HIS A 1 73 ? -29.954 1.683 19.098 1.00 86.50 73 HIS A C 1
ATOM 594 O O . HIS A 1 73 ? -30.628 2.715 19.125 1.00 86.50 73 HIS A O 1
ATOM 600 N N . ALA A 1 74 ? -29.450 1.166 17.971 1.00 82.00 74 ALA A N 1
ATOM 601 C CA . ALA A 1 74 ? -29.431 1.858 16.682 1.00 82.00 74 ALA A CA 1
ATOM 602 C C . ALA A 1 74 ? -28.757 3.239 16.800 1.00 82.00 74 ALA A C 1
ATOM 604 O O . ALA A 1 74 ? -27.538 3.310 16.935 1.00 82.00 74 ALA A O 1
ATOM 605 N N . GLU A 1 75 ? -29.532 4.323 16.792 1.00 79.56 75 GLU A N 1
ATOM 606 C CA . GLU A 1 75 ? -2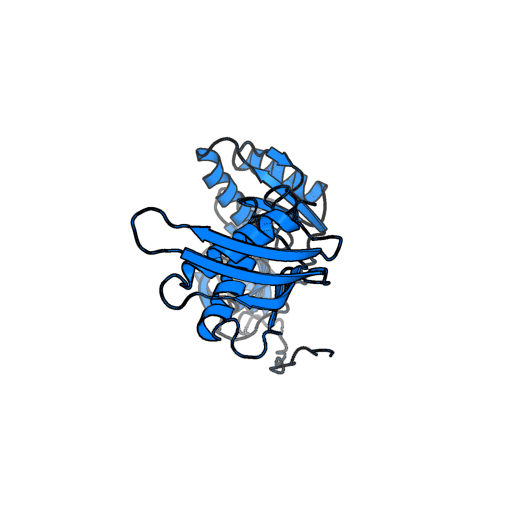9.021 5.696 16.913 1.00 79.56 75 GLU A CA 1
ATOM 607 C C . GLU A 1 75 ? -28.902 6.173 18.370 1.00 79.56 75 GLU A C 1
ATOM 609 O O . GLU A 1 75 ? -28.210 7.152 18.652 1.00 79.56 75 GLU A O 1
ATOM 614 N N . LYS A 1 76 ? -29.559 5.493 19.321 1.00 85.19 76 LYS A N 1
ATOM 615 C CA . LYS A 1 76 ? -29.537 5.882 20.737 1.00 85.19 76 LYS A CA 1
ATOM 616 C C . LYS A 1 76 ? -28.305 5.321 21.440 1.00 85.19 76 LYS A C 1
ATOM 618 O O . LYS A 1 76 ? -28.003 4.133 21.331 1.00 85.19 76 LYS A O 1
ATOM 623 N N . ARG A 1 77 ? -27.634 6.189 22.199 1.00 88.31 77 ARG A N 1
ATOM 624 C CA . ARG A 1 77 ? -26.462 5.865 23.019 1.00 88.31 77 ARG A CA 1
ATOM 625 C C . ARG A 1 77 ? -26.866 5.788 24.477 1.00 88.31 77 ARG A C 1
ATOM 627 O O . ARG A 1 77 ? -27.349 6.778 25.022 1.00 88.31 77 ARG A O 1
ATOM 634 N N . GLU A 1 78 ? -26.625 4.647 25.097 1.00 91.69 78 GLU A N 1
ATOM 635 C CA . GLU A 1 78 ? -26.758 4.476 26.538 1.00 91.69 78 GLU A CA 1
ATOM 636 C C . GLU A 1 78 ? -25.363 4.298 27.130 1.00 91.69 78 GLU A C 1
ATOM 638 O O . GLU A 1 78 ? -24.645 3.375 26.754 1.00 91.69 78 GLU A O 1
ATOM 643 N N . GLU A 1 79 ? -24.937 5.217 27.994 1.00 92.62 79 GLU A N 1
ATOM 644 C CA . GLU A 1 79 ? -23.643 5.098 28.668 1.00 92.62 79 GLU A CA 1
ATOM 645 C C . GLU A 1 79 ? -23.729 4.013 29.742 1.00 92.62 79 GLU A C 1
ATOM 647 O O . GLU A 1 79 ? -24.651 4.015 30.557 1.00 92.62 79 GLU A O 1
ATOM 652 N N . VAL A 1 80 ? -22.772 3.087 29.731 1.00 93.81 80 VAL A N 1
ATOM 653 C CA . VAL A 1 80 ? -22.716 1.969 30.676 1.00 93.81 80 VAL A CA 1
ATOM 654 C C . VAL A 1 80 ? -21.387 1.983 31.421 1.00 93.81 80 VAL A C 1
ATOM 656 O O . VAL A 1 80 ? -20.334 2.239 30.837 1.00 93.81 80 VAL A O 1
ATOM 659 N N . ASP A 1 81 ? -21.427 1.702 32.722 1.00 93.06 81 ASP A N 1
ATOM 660 C CA . ASP A 1 81 ? -20.216 1.692 33.551 1.00 93.06 81 ASP A CA 1
ATOM 661 C C . ASP A 1 81 ? -19.445 0.366 33.458 1.00 93.06 81 ASP A C 1
ATOM 663 O O . ASP A 1 81 ? -18.237 0.335 33.695 1.00 93.06 81 ASP A O 1
ATOM 667 N N . ARG A 1 82 ? -20.125 -0.728 33.091 1.00 93.31 82 ARG A N 1
ATOM 668 C CA . ARG A 1 82 ? -19.530 -2.056 32.909 1.00 93.31 82 ARG A CA 1
ATOM 669 C C . ARG A 1 82 ? -20.257 -2.869 31.839 1.00 93.31 82 ARG A C 1
ATOM 671 O O . ARG A 1 82 ? -21.460 -2.690 31.648 1.00 93.31 82 ARG A O 1
ATOM 678 N N . ALA A 1 83 ? -19.536 -3.778 31.195 1.00 94.50 83 ALA A N 1
ATOM 679 C CA . ALA A 1 83 ? -20.058 -4.760 30.251 1.00 94.50 83 ALA A CA 1
ATOM 680 C C . ALA A 1 83 ? -19.330 -6.099 30.425 1.00 94.50 83 ALA A C 1
ATOM 682 O O . ALA A 1 83 ? -18.126 -6.122 30.670 1.00 94.50 83 ALA A O 1
ATOM 683 N N . GLU A 1 84 ? -20.059 -7.204 30.324 1.00 94.94 84 GLU A N 1
ATOM 684 C CA . GLU A 1 84 ? -19.563 -8.545 30.661 1.00 94.94 84 GLU A CA 1
ATOM 685 C C . GLU A 1 84 ? -19.354 -9.404 29.403 1.00 94.94 84 GLU A C 1
ATOM 687 O O . GLU A 1 84 ? -19.709 -9.011 28.287 1.00 94.94 84 GLU A O 1
ATOM 692 N N . ALA A 1 85 ? -18.767 -10.590 29.571 1.00 94.00 85 ALA A N 1
ATOM 693 C CA . ALA A 1 85 ? -18.602 -11.559 28.493 1.00 94.00 85 ALA A CA 1
ATOM 694 C C . ALA A 1 85 ? -19.933 -11.844 27.770 1.00 94.00 85 ALA A C 1
ATOM 696 O O . ALA A 1 85 ? -20.945 -12.167 28.387 1.00 94.00 85 ALA A O 1
ATOM 697 N N . GLY A 1 86 ? -19.918 -11.732 26.440 1.00 90.62 86 GLY A N 1
ATOM 698 C CA . GLY A 1 86 ? -21.092 -11.852 25.576 1.00 90.62 86 GLY A CA 1
ATOM 699 C C . GLY A 1 86 ? -21.663 -10.515 25.096 1.00 90.62 86 GLY A C 1
ATOM 700 O O . GLY A 1 86 ? -22.299 -10.491 24.039 1.00 90.62 86 GLY A O 1
ATOM 701 N N . ASP A 1 87 ? -21.393 -9.407 25.792 1.00 93.69 87 ASP A N 1
ATOM 702 C CA . ASP A 1 87 ? -21.895 -8.090 25.397 1.00 93.69 87 ASP A CA 1
ATOM 703 C C . ASP A 1 87 ? -21.158 -7.512 24.177 1.00 93.69 87 ASP A C 1
ATOM 705 O O . ASP A 1 87 ? -19.967 -7.748 23.936 1.00 93.69 87 ASP A O 1
ATOM 709 N N . ILE A 1 88 ? -21.891 -6.689 23.421 1.00 94.94 88 ILE A N 1
ATOM 710 C CA . ILE A 1 88 ? -21.355 -5.822 22.370 1.00 94.94 88 ILE A CA 1
ATOM 711 C C . ILE A 1 88 ? -21.522 -4.375 22.821 1.00 94.94 88 ILE A C 1
ATOM 713 O O . ILE A 1 88 ? -22.637 -3.911 23.074 1.00 94.94 88 ILE A O 1
ATOM 717 N N . VAL A 1 89 ? -20.409 -3.655 22.887 1.00 95.00 89 VAL A N 1
ATOM 718 C CA . VAL A 1 89 ? -20.359 -2.252 23.303 1.00 95.00 89 VAL A CA 1
ATOM 719 C C . VAL A 1 89 ? -19.563 -1.418 22.312 1.00 95.00 89 VAL A C 1
ATOM 721 O O . VAL A 1 89 ? -18.736 -1.939 21.570 1.00 95.00 89 VAL A O 1
ATOM 724 N N . ALA A 1 90 ? -19.811 -0.114 22.292 1.00 94.12 90 ALA A N 1
ATOM 725 C CA . ALA A 1 90 ? -19.021 0.856 21.552 1.00 94.12 90 ALA A CA 1
ATOM 726 C C . ALA A 1 90 ? -18.149 1.655 22.524 1.00 94.12 90 ALA A C 1
ATOM 728 O O . ALA A 1 90 ? -18.651 2.277 23.461 1.00 94.12 90 ALA A O 1
ATOM 729 N N . VAL A 1 91 ? -16.843 1.657 22.292 1.00 93.31 91 VAL A N 1
ATOM 730 C CA . VAL A 1 91 ? -15.872 2.442 23.055 1.00 93.31 91 VAL A CA 1
ATOM 731 C C . VAL A 1 91 ? -15.530 3.689 22.254 1.00 93.31 91 VAL A C 1
ATOM 733 O O . VAL A 1 91 ? -15.241 3.608 21.062 1.00 93.31 91 VAL A O 1
ATOM 736 N N . MET A 1 92 ? -15.584 4.853 22.894 1.00 91.25 92 MET A N 1
ATOM 737 C CA . MET A 1 92 ? -15.313 6.126 22.227 1.00 91.25 92 MET A CA 1
ATOM 738 C C . MET A 1 92 ? -13.856 6.561 22.415 1.00 91.25 92 MET A C 1
ATOM 740 O O . MET A 1 92 ? -13.362 6.595 23.544 1.00 91.25 92 MET A O 1
ATOM 744 N N . GLY A 1 93 ? -13.214 6.979 21.321 1.00 85.44 93 GLY A N 1
ATOM 745 C CA . GLY A 1 93 ? -11.906 7.642 21.343 1.00 85.44 93 GLY A CA 1
ATOM 746 C C . GLY A 1 93 ? -10.705 6.708 21.498 1.00 85.44 93 GLY A C 1
ATOM 747 O O . GLY A 1 93 ? -9.702 7.120 22.079 1.00 85.44 93 GLY A O 1
ATOM 748 N N . ILE A 1 94 ? -10.811 5.470 21.011 1.00 88.25 94 ILE A N 1
ATOM 749 C CA . ILE A 1 94 ? -9.692 4.519 20.938 1.00 88.25 94 ILE A CA 1
ATOM 750 C C . ILE A 1 94 ? -9.231 4.349 19.487 1.00 88.25 94 ILE A C 1
ATOM 752 O O . ILE A 1 94 ? -10.067 4.222 18.591 1.00 88.25 94 ILE A O 1
ATOM 756 N N . ASP A 1 95 ? -7.914 4.339 19.263 1.00 83.00 95 ASP A N 1
ATOM 757 C CA . ASP A 1 95 ? -7.315 4.167 17.933 1.00 83.00 95 ASP A CA 1
ATOM 758 C C . ASP A 1 95 ? -7.109 2.673 17.660 1.00 83.00 95 ASP A C 1
ATOM 760 O O . ASP A 1 95 ? -6.024 2.115 17.834 1.00 83.00 95 ASP A O 1
ATOM 764 N N . ALA A 1 96 ? -8.197 2.015 17.271 1.00 85.81 96 ALA A N 1
ATOM 765 C CA . ALA A 1 96 ? -8.212 0.600 16.923 1.00 85.81 96 ALA A CA 1
ATOM 766 C C . ALA A 1 96 ? -8.285 0.402 15.403 1.00 85.81 96 ALA A C 1
ATOM 768 O O . ALA A 1 96 ? -8.708 1.292 14.664 1.00 85.81 96 ALA A O 1
ATOM 769 N N . ALA A 1 97 ? -7.931 -0.798 14.947 1.00 85.88 97 ALA A N 1
ATOM 770 C CA . ALA A 1 97 ? -8.320 -1.318 13.640 1.00 85.88 97 ALA A CA 1
ATOM 771 C C . ALA A 1 97 ? -9.380 -2.424 13.793 1.00 85.88 97 ALA A C 1
ATOM 773 O O . ALA A 1 97 ? -9.441 -3.109 14.818 1.00 85.88 97 ALA A O 1
ATOM 774 N N . SER A 1 98 ? -10.219 -2.610 12.772 1.00 86.75 98 SER A N 1
ATOM 775 C CA . SER A 1 98 ? -11.139 -3.750 12.707 1.00 86.75 98 SER A CA 1
ATOM 776 C C . SER A 1 98 ? -10.340 -5.060 12.743 1.00 86.75 98 SER A C 1
ATOM 778 O O . SER A 1 98 ? -9.422 -5.249 11.950 1.00 86.75 98 SER A O 1
ATOM 780 N N . GLY A 1 99 ? -10.675 -5.952 13.675 1.00 87.75 99 GLY A N 1
ATOM 781 C CA . GLY A 1 99 ? -9.939 -7.185 13.974 1.00 87.75 99 GLY A CA 1
ATOM 782 C C . GLY A 1 99 ? -8.998 -7.094 15.184 1.00 87.75 99 GLY A C 1
ATOM 783 O O . GLY A 1 99 ? -8.484 -8.119 15.624 1.00 87.75 99 GLY A O 1
ATOM 784 N N . ASP A 1 100 ? -8.775 -5.909 15.766 1.00 90.75 100 ASP A N 1
ATOM 785 C CA . ASP A 1 100 ? -7.872 -5.779 16.915 1.00 90.75 100 ASP A CA 1
ATOM 786 C C . ASP A 1 100 ? -8.433 -6.459 18.174 1.00 90.75 100 ASP A C 1
ATOM 788 O O . ASP A 1 100 ? -9.584 -6.248 18.569 1.00 90.75 100 ASP A O 1
ATOM 792 N N . THR A 1 101 ? -7.578 -7.228 18.851 1.00 93.56 101 THR A N 1
ATOM 793 C CA . THR A 1 101 ? -7.875 -7.835 20.156 1.00 93.56 101 THR A CA 1
ATOM 794 C C . THR A 1 101 ? -7.365 -6.944 21.288 1.00 93.56 101 THR A C 1
ATOM 796 O O . THR A 1 101 ? -6.213 -6.505 21.278 1.00 93.56 101 THR A O 1
ATOM 799 N N . TYR A 1 102 ? -8.206 -6.717 22.293 1.00 94.31 102 TYR A N 1
ATOM 800 C CA . TYR A 1 102 ? -7.870 -6.056 23.549 1.00 94.31 102 TYR A CA 1
ATOM 801 C C . TYR A 1 102 ? -7.911 -7.051 24.703 1.00 94.31 102 TYR A C 1
ATOM 803 O O . TYR A 1 102 ? -8.862 -7.823 24.820 1.00 94.31 102 TYR A O 1
ATOM 811 N N . ALA A 1 103 ? -6.911 -6.992 25.584 1.00 94.25 103 ALA A N 1
ATOM 812 C CA . ALA A 1 103 ? -6.901 -7.789 26.807 1.00 94.25 103 ALA A CA 1
ATOM 813 C C . ALA A 1 103 ? -6.395 -7.012 28.030 1.00 94.25 103 ALA A C 1
ATOM 815 O O . ALA A 1 103 ? -5.705 -5.997 27.901 1.00 94.25 103 ALA A O 1
ATOM 816 N N . SER A 1 104 ? -6.728 -7.488 29.235 1.00 92.88 104 SER A N 1
ATOM 817 C CA . SER A 1 104 ? -6.248 -6.894 30.499 1.00 92.88 104 SER A CA 1
ATOM 818 C C . SER A 1 104 ? -4.733 -7.009 30.683 1.00 92.88 104 SER A C 1
ATOM 820 O O . SER A 1 104 ? -4.114 -6.141 31.300 1.00 92.88 104 SER A O 1
ATOM 822 N N . LEU A 1 105 ? -4.133 -8.076 30.156 1.00 89.62 105 LEU A N 1
ATOM 823 C CA . LEU A 1 105 ? -2.701 -8.351 30.224 1.00 89.62 105 LEU A CA 1
ATOM 824 C C . LEU A 1 105 ? -2.065 -8.130 28.847 1.00 89.62 105 LEU A C 1
ATOM 826 O O . LEU A 1 105 ? -2.706 -8.306 27.811 1.00 89.62 105 LEU A O 1
ATOM 830 N N . ARG A 1 106 ? -0.799 -7.711 28.836 1.00 88.81 106 ARG A N 1
ATOM 831 C CA . ARG A 1 106 ? -0.012 -7.579 27.605 1.00 88.81 106 ARG A CA 1
ATOM 832 C C . ARG A 1 106 ? 0.454 -8.964 27.152 1.00 88.81 106 ARG A C 1
ATOM 834 O O . ARG A 1 106 ? 0.835 -9.757 28.006 1.00 88.81 106 ARG A O 1
ATOM 841 N N . ASP A 1 107 ? 0.464 -9.198 25.840 1.00 85.50 107 ASP A N 1
ATOM 842 C CA . ASP A 1 107 ? 0.893 -10.460 25.220 1.00 85.50 107 ASP A CA 1
ATOM 843 C C . ASP A 1 107 ? 0.114 -11.674 25.782 1.00 85.50 107 ASP A C 1
ATOM 845 O O . ASP A 1 107 ? 0.688 -12.714 26.085 1.00 85.50 107 ASP A O 1
ATOM 849 N N . TYR A 1 108 ? -1.201 -11.508 25.986 1.00 87.50 108 TYR A N 1
ATOM 850 C CA . TYR A 1 108 ? -2.067 -12.529 26.591 1.00 87.50 108 TYR A CA 1
ATOM 851 C C . TYR A 1 108 ? -2.588 -13.528 25.556 1.00 87.50 108 TYR A C 1
ATOM 853 O O . TYR A 1 108 ? -2.325 -14.721 25.654 1.00 87.50 108 TYR A O 1
ATOM 861 N N . CYS A 1 109 ? -3.332 -13.036 24.567 1.00 87.12 109 CYS A N 1
ATOM 862 C CA . CYS A 1 109 ? -3.831 -13.824 23.447 1.00 87.12 109 CYS A CA 1
ATOM 863 C C . CYS A 1 109 ? -4.215 -12.899 22.291 1.00 87.12 109 CYS A C 1
ATOM 865 O O . CYS A 1 109 ? -4.650 -11.770 22.521 1.00 87.12 109 CYS A O 1
ATOM 867 N N . THR A 1 110 ? -4.154 -13.402 21.066 1.00 88.81 110 THR A N 1
ATOM 868 C CA . THR A 1 110 ? -4.727 -12.739 19.891 1.00 88.81 110 THR A CA 1
ATOM 869 C C . THR A 1 110 ? -5.888 -13.596 19.412 1.00 88.81 110 THR A C 1
ATOM 871 O O . THR A 1 110 ? -5.734 -14.807 19.279 1.00 88.81 110 THR A O 1
ATOM 874 N N . LEU A 1 111 ? -7.064 -12.999 19.223 1.00 88.19 111 LEU A N 1
ATOM 875 C CA . LEU A 1 111 ? -8.193 -13.710 18.629 1.00 88.19 111 LEU A CA 1
ATOM 876 C C . LEU A 1 111 ? -7.957 -13.881 17.129 1.00 88.19 111 LEU A C 1
ATOM 878 O O . LEU A 1 111 ? -7.286 -13.052 16.511 1.00 88.19 111 LEU A O 1
ATOM 882 N N . GLU A 1 112 ? -8.526 -14.939 16.552 1.00 82.62 112 GLU A N 1
ATOM 883 C CA . GLU A 1 112 ? -8.460 -15.175 15.111 1.00 82.62 112 GLU A CA 1
ATOM 884 C C . GLU A 1 112 ? -8.976 -13.950 14.350 1.00 82.62 112 GLU A C 1
ATOM 886 O O . GLU A 1 112 ? -10.094 -13.468 14.565 1.00 82.62 112 GLU A O 1
ATOM 891 N N . GLY A 1 113 ? -8.121 -13.426 13.474 1.00 73.12 113 GLY A N 1
ATOM 892 C CA . GLY A 1 113 ? -8.453 -12.290 12.634 1.00 73.12 113 GLY A CA 1
ATOM 893 C C . GLY A 1 113 ? -9.546 -12.643 11.630 1.00 73.12 113 GLY A C 1
ATOM 894 O O . GLY A 1 113 ? -9.722 -13.792 11.228 1.00 73.12 113 GLY A O 1
ATOM 895 N N . MET A 1 114 ? -10.278 -11.628 11.179 1.00 73.44 114 MET A N 1
ATOM 896 C CA . MET A 1 114 ? -11.205 -11.808 10.067 1.00 73.44 114 MET A CA 1
ATOM 897 C C . MET A 1 114 ? -10.417 -12.119 8.791 1.00 73.44 114 MET A C 1
ATOM 899 O O . MET A 1 114 ? -9.451 -11.424 8.475 1.00 73.44 114 MET A O 1
ATOM 903 N N . PHE A 1 115 ? -10.849 -13.127 8.033 1.00 79.69 115 PHE A N 1
ATOM 904 C CA . PHE A 1 115 ? -10.348 -13.335 6.679 1.00 79.69 115 PHE A CA 1
ATOM 905 C C . PHE A 1 115 ? -10.811 -12.175 5.792 1.00 79.69 115 PHE A C 1
ATOM 907 O O . PHE A 1 115 ? -12.012 -11.968 5.601 1.00 79.69 115 PHE A O 1
ATOM 914 N N . VAL A 1 116 ? -9.856 -11.410 5.265 1.00 82.00 116 VAL A N 1
ATOM 915 C CA . VAL A 1 116 ? -10.118 -10.272 4.381 1.00 82.00 116 VAL A CA 1
ATOM 916 C C . VAL A 1 116 ? -9.837 -10.717 2.947 1.00 82.00 116 VAL A C 1
ATOM 918 O O . VAL A 1 116 ? -8.673 -10.959 2.620 1.00 82.00 116 VAL A O 1
ATOM 921 N N . PRO A 1 117 ? -10.862 -10.844 2.088 1.00 84.94 117 PRO A N 1
ATOM 922 C CA . PRO A 1 117 ? -10.652 -11.221 0.698 1.00 84.94 117 PRO A CA 1
ATOM 923 C C . PRO A 1 117 ? -9.867 -10.144 -0.060 1.00 84.94 117 PRO A C 1
ATOM 925 O O . PRO A 1 117 ? -9.878 -8.963 0.300 1.00 84.94 117 PRO A O 1
ATOM 928 N N . GLU A 1 118 ? -9.193 -10.554 -1.132 1.00 86.38 118 GLU A N 1
ATOM 929 C CA . GLU A 1 118 ? -8.510 -9.609 -2.009 1.00 86.38 118 GLU A CA 1
ATOM 930 C C . GLU A 1 118 ? -9.519 -8.789 -2.828 1.00 86.38 118 GLU A C 1
ATOM 932 O O . GLU A 1 118 ? -10.500 -9.344 -3.336 1.00 86.38 118 GLU A O 1
ATOM 937 N N . PRO A 1 119 ? -9.306 -7.467 -2.961 1.00 89.19 119 PRO A N 1
ATOM 938 C CA . PRO A 1 119 ? -10.165 -6.628 -3.782 1.00 89.19 119 PRO A CA 1
ATOM 939 C C . PRO A 1 119 ? -10.038 -7.009 -5.261 1.00 89.19 119 PRO A C 1
ATOM 941 O O . PRO A 1 119 ? -8.960 -7.352 -5.737 1.00 89.19 119 PRO A O 1
ATOM 944 N N . VAL A 1 120 ? -11.143 -6.897 -5.998 1.00 87.31 120 VAL A N 1
ATOM 945 C CA . VAL A 1 120 ? -11.246 -7.365 -7.392 1.00 87.31 120 VAL A CA 1
ATOM 946 C C . VAL A 1 120 ? -11.204 -6.240 -8.423 1.00 87.31 120 VAL A C 1
ATOM 948 O O . VAL A 1 120 ? -10.919 -6.492 -9.589 1.00 87.31 120 VAL A O 1
ATOM 951 N N . ILE A 1 121 ? -11.504 -5.002 -8.021 1.00 88.62 121 ILE A N 1
ATOM 952 C CA . ILE A 1 121 ? -11.535 -3.838 -8.916 1.00 88.62 121 ILE A CA 1
ATOM 953 C C . ILE A 1 121 ? -10.706 -2.715 -8.307 1.00 88.62 121 ILE A C 1
ATOM 955 O O . ILE A 1 121 ? -10.844 -2.422 -7.119 1.00 88.62 121 ILE A O 1
ATOM 959 N N . GLY A 1 122 ? -9.885 -2.076 -9.143 1.00 89.94 122 GLY A N 1
ATOM 960 C CA . GLY A 1 122 ? -9.133 -0.864 -8.834 1.00 89.94 122 GLY A CA 1
ATOM 961 C C . GLY A 1 122 ? -9.584 0.314 -9.700 1.00 89.94 122 GLY A C 1
ATOM 962 O O . GLY A 1 122 ? -9.872 0.146 -10.883 1.00 89.94 122 GLY A O 1
ATOM 963 N N . VAL A 1 123 ? -9.643 1.506 -9.112 1.00 91.56 123 VAL A N 1
ATOM 964 C CA . VAL A 1 123 ? -10.022 2.765 -9.768 1.00 91.56 123 VAL A CA 1
ATOM 965 C C . VAL A 1 123 ? -9.019 3.839 -9.365 1.00 91.56 123 VAL A C 1
ATOM 967 O O . VAL A 1 123 ? -8.729 4.003 -8.178 1.00 91.56 123 VAL A O 1
ATOM 970 N N . ALA A 1 124 ? -8.496 4.582 -10.338 1.00 91.94 124 ALA A N 1
ATOM 971 C CA . ALA A 1 124 ? -7.672 5.749 -10.055 1.00 91.94 124 ALA A CA 1
ATOM 972 C C . ALA A 1 124 ? -8.559 6.920 -9.636 1.00 91.94 124 ALA A C 1
ATOM 974 O O . ALA A 1 124 ? -9.593 7.198 -10.255 1.00 91.94 124 ALA A O 1
ATOM 975 N N . VAL A 1 125 ? -8.143 7.610 -8.579 1.00 92.06 125 VAL A N 1
ATOM 976 C CA . VAL A 1 125 ? -8.832 8.775 -8.035 1.00 92.06 125 VAL A CA 1
ATOM 977 C C . VAL A 1 125 ? -7.908 9.974 -8.010 1.00 92.06 125 VAL A C 1
ATOM 979 O O . VAL A 1 125 ? -6.748 9.889 -7.613 1.00 92.06 125 VAL A O 1
ATOM 982 N N . ARG A 1 126 ? -8.448 11.119 -8.418 1.00 88.69 126 ARG A N 1
ATOM 983 C CA . ARG A 1 126 ? -7.723 12.387 -8.420 1.00 88.69 126 ARG A CA 1
ATOM 984 C C . ARG A 1 126 ? -8.631 13.545 -8.041 1.00 88.69 126 ARG A C 1
ATOM 986 O O . ARG A 1 126 ? -9.855 13.481 -8.169 1.00 88.69 126 ARG A O 1
ATOM 993 N N . THR A 1 127 ? -8.002 14.616 -7.587 1.00 89.00 127 THR A N 1
ATOM 994 C CA . THR A 1 127 ? -8.632 15.910 -7.325 1.00 89.00 127 THR A CA 1
ATOM 995 C C . THR A 1 127 ? -7.940 16.971 -8.172 1.00 89.00 127 THR A C 1
ATOM 997 O O . THR A 1 127 ? -6.751 16.866 -8.460 1.00 89.00 127 THR A O 1
ATOM 1000 N N . ASN A 1 128 ? -8.691 17.990 -8.583 1.00 83.12 128 ASN A N 1
ATOM 1001 C CA . ASN A 1 128 ? -8.160 19.109 -9.364 1.00 83.12 128 ASN A CA 1
ATOM 1002 C C . ASN A 1 128 ? -7.650 20.263 -8.481 1.00 83.12 128 ASN A C 1
ATOM 1004 O O . ASN A 1 128 ? -6.984 21.165 -8.987 1.00 83.12 128 ASN A O 1
ATOM 1008 N N . ASP A 1 129 ? -7.979 20.266 -7.185 1.00 86.75 129 ASP A N 1
ATOM 1009 C CA . ASP A 1 129 ? -7.563 21.298 -6.230 1.00 86.75 129 ASP A CA 1
ATOM 1010 C C . ASP A 1 129 ? -6.582 20.711 -5.205 1.00 86.75 129 ASP A C 1
ATOM 1012 O O . ASP A 1 129 ? -6.840 19.664 -4.606 1.00 86.75 129 ASP A O 1
ATOM 1016 N N . ARG A 1 130 ? -5.472 21.422 -4.970 1.00 82.44 130 ARG A N 1
ATOM 1017 C CA . ARG A 1 130 ? -4.459 21.065 -3.967 1.00 82.44 130 ARG A CA 1
ATOM 1018 C C . ARG A 1 130 ? -5.015 21.089 -2.546 1.00 82.44 130 ARG A C 1
ATOM 1020 O O . ARG A 1 130 ? -4.633 20.262 -1.732 1.00 82.44 130 ARG A O 1
ATOM 1027 N N . ASN A 1 131 ? -5.942 22.000 -2.238 1.00 83.88 131 ASN A N 1
ATOM 1028 C CA . ASN A 1 131 ? -6.561 22.054 -0.905 1.00 83.88 131 ASN A CA 1
ATOM 1029 C C . ASN A 1 131 ? -7.433 20.820 -0.614 1.00 83.88 131 ASN A C 1
ATOM 1031 O O . ASN A 1 131 ? -7.713 20.503 0.544 1.00 83.88 131 ASN A O 1
ATOM 1035 N N . ASP A 1 132 ? -7.877 20.142 -1.669 1.00 87.62 132 ASP A N 1
ATOM 1036 C CA . ASP A 1 132 ? -8.701 18.946 -1.592 1.00 87.62 132 ASP A CA 1
ATOM 1037 C C . ASP A 1 132 ? -7.855 17.660 -1.516 1.00 87.62 132 ASP A C 1
ATOM 1039 O O . ASP A 1 132 ? -8.368 16.642 -1.052 1.00 87.62 132 ASP A O 1
ATOM 1043 N N . GLU A 1 133 ? -6.564 17.692 -1.882 1.00 87.19 133 GLU A N 1
ATOM 1044 C CA . GLU A 1 133 ? -5.648 16.538 -1.769 1.00 87.19 133 GLU A CA 1
ATOM 1045 C C . GLU A 1 133 ? -5.464 16.098 -0.312 1.00 87.19 133 GLU A C 1
ATOM 1047 O O . GLU A 1 133 ? -5.559 14.907 0.004 1.00 87.19 133 GLU A O 1
ATOM 1052 N N . ASP A 1 134 ? -5.285 17.058 0.600 1.00 87.75 134 ASP A N 1
ATOM 1053 C CA . ASP A 1 134 ? -5.143 16.777 2.032 1.00 87.75 134 ASP A CA 1
ATOM 1054 C C . ASP A 1 134 ? -6.415 16.132 2.600 1.00 87.75 134 ASP A C 1
ATOM 1056 O O . ASP A 1 134 ? -6.360 15.159 3.358 1.00 87.75 134 ASP A O 1
ATOM 1060 N N . ARG A 1 135 ? -7.586 16.643 2.202 1.00 90.00 135 ARG A N 1
ATOM 1061 C CA . ARG A 1 135 ? -8.888 16.116 2.638 1.00 90.00 135 ARG A CA 1
ATOM 1062 C C . ARG A 1 135 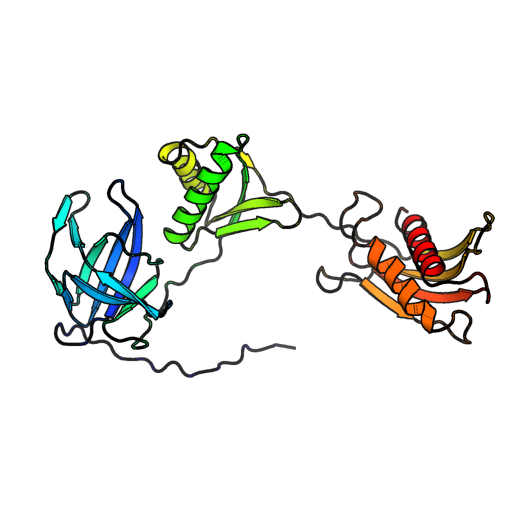? -9.167 14.737 2.056 1.00 90.00 135 ARG A C 1
ATOM 1064 O O . ARG A 1 135 ? -9.675 13.876 2.772 1.00 90.00 135 ARG A O 1
ATOM 1071 N N . LEU A 1 136 ? -8.818 14.516 0.789 1.00 91.06 136 LEU A N 1
ATOM 1072 C CA . LEU A 1 136 ? -8.916 13.213 0.139 1.00 91.06 136 LEU A CA 1
ATOM 1073 C C . LEU A 1 136 ? -8.047 12.188 0.872 1.00 91.06 136 LEU A C 1
ATOM 1075 O O . LEU A 1 136 ? -8.530 11.116 1.226 1.00 91.06 136 LEU A O 1
ATOM 1079 N N . THR A 1 137 ? -6.798 12.540 1.176 1.00 90.12 137 THR A N 1
ATOM 1080 C CA . THR A 1 137 ? -5.875 11.667 1.911 1.00 90.12 137 THR A CA 1
ATOM 1081 C C . THR A 1 137 ? -6.429 11.307 3.290 1.00 90.12 137 THR A C 1
ATOM 1083 O O . THR A 1 137 ? -6.424 10.136 3.673 1.00 90.12 137 THR A O 1
ATOM 1086 N N . GLN A 1 138 ? -6.969 12.285 4.024 1.00 88.94 138 GLN A N 1
ATOM 1087 C CA . GLN A 1 138 ? -7.614 12.042 5.318 1.00 88.94 138 GLN A CA 1
ATOM 1088 C C . GLN A 1 138 ? -8.825 11.104 5.200 1.00 88.94 138 GLN A C 1
ATOM 1090 O O . GLN A 1 138 ? -8.967 10.188 6.012 1.00 88.94 138 GLN A O 1
ATOM 1095 N N . ALA A 1 139 ? -9.669 11.292 4.182 1.00 90.94 139 ALA A N 1
ATOM 1096 C CA . ALA A 1 139 ? -10.832 10.442 3.933 1.00 90.94 139 ALA A CA 1
ATOM 1097 C C . ALA A 1 139 ? -10.429 8.994 3.609 1.00 90.94 139 ALA A C 1
ATOM 1099 O O . ALA A 1 139 ? -10.932 8.054 4.219 1.00 90.94 139 ALA A O 1
ATOM 1100 N N . LEU A 1 140 ? -9.467 8.809 2.703 1.00 91.94 140 LEU A N 1
ATOM 1101 C CA . LEU A 1 140 ? -8.967 7.490 2.306 1.00 91.94 140 LEU A CA 1
ATOM 1102 C C . LEU A 1 140 ? -8.340 6.733 3.483 1.00 91.94 140 LEU A C 1
ATOM 1104 O O . LEU A 1 140 ? -8.591 5.541 3.661 1.00 91.94 140 LEU A O 1
ATOM 1108 N N . GLN A 1 141 ? -7.568 7.425 4.326 1.00 88.69 141 GLN A N 1
ATOM 1109 C CA . GLN A 1 141 ? -6.985 6.834 5.534 1.00 88.69 141 GLN A CA 1
ATOM 1110 C C . GLN A 1 141 ? -8.047 6.381 6.535 1.00 88.69 141 GLN A C 1
ATOM 1112 O O . GLN A 1 141 ? -7.878 5.335 7.163 1.00 88.69 141 GLN A O 1
ATOM 1117 N N . ARG A 1 142 ? -9.133 7.145 6.676 1.00 86.25 142 ARG A N 1
ATOM 1118 C CA . ARG A 1 142 ? -10.268 6.779 7.525 1.00 86.25 142 ARG A CA 1
ATOM 1119 C C . ARG A 1 142 ? -10.977 5.536 6.997 1.00 86.25 142 ARG A C 1
ATOM 1121 O O . ARG A 1 142 ? -11.145 4.575 7.741 1.00 86.25 142 ARG A O 1
ATOM 1128 N N . PHE A 1 143 ? -11.329 5.515 5.713 1.00 89.56 143 PHE A N 1
ATOM 1129 C CA . PHE A 1 143 ? -12.055 4.389 5.120 1.00 89.56 143 PHE A CA 1
ATOM 1130 C C . PHE A 1 143 ? -11.257 3.089 5.128 1.00 89.56 143 PHE A C 1
ATOM 1132 O O . PHE A 1 143 ? -11.827 2.040 5.397 1.00 89.56 143 PHE A O 1
ATOM 1139 N N . ARG A 1 144 ? -9.932 3.165 4.968 1.00 88.00 144 ARG A N 1
ATOM 1140 C CA . ARG A 1 144 ? -9.038 2.008 5.119 1.00 88.00 144 ARG A CA 1
ATOM 1141 C C . ARG A 1 144 ? -9.054 1.403 6.531 1.00 88.00 144 ARG A C 1
ATOM 1143 O O . ARG A 1 144 ? -8.770 0.223 6.694 1.00 88.00 144 ARG A O 1
ATOM 1150 N N . ARG A 1 145 ? -9.320 2.205 7.571 1.00 83.81 145 ARG A N 1
ATOM 1151 C CA . ARG A 1 145 ? -9.460 1.702 8.954 1.00 83.81 145 ARG A CA 1
ATOM 1152 C C . ARG A 1 145 ? -10.851 1.134 9.215 1.00 83.81 145 ARG A C 1
ATOM 1154 O O . ARG A 1 145 ? -10.980 0.192 9.991 1.00 83.81 145 ARG A O 1
ATOM 1161 N N . GLU A 1 146 ? -11.869 1.730 8.598 1.00 84.69 146 GLU A N 1
ATOM 1162 C CA . GLU A 1 146 ? -13.265 1.300 8.696 1.00 84.69 146 GLU A CA 1
ATOM 1163 C C . GLU A 1 146 ? -13.472 -0.073 8.040 1.00 84.69 146 GLU A C 1
ATOM 1165 O O . GLU A 1 146 ? -14.026 -0.972 8.677 1.00 84.69 146 GLU A O 1
ATOM 1170 N N . ASP A 1 147 ? -12.979 -0.243 6.809 1.00 86.56 147 ASP A N 1
ATOM 1171 C CA . ASP A 1 147 ? -13.139 -1.454 6.004 1.00 86.56 147 ASP A CA 1
ATOM 1172 C C . ASP A 1 147 ? -11.776 -2.000 5.534 1.00 86.56 147 ASP A C 1
ATOM 1174 O O . ASP A 1 147 ? -11.102 -1.362 4.720 1.00 86.56 147 ASP A O 1
ATOM 1178 N N . PRO A 1 148 ? -11.362 -3.194 5.998 1.00 83.31 148 PRO A N 1
ATOM 1179 C CA . PRO A 1 148 ? -10.092 -3.789 5.596 1.00 83.31 148 PRO A CA 1
ATOM 1180 C C . PRO A 1 148 ? -10.070 -4.267 4.132 1.00 83.31 148 PRO A C 1
ATOM 1182 O O . PRO A 1 148 ? -8.989 -4.475 3.578 1.00 83.31 148 PRO A O 1
ATOM 1185 N N . THR A 1 149 ? -11.231 -4.442 3.491 1.00 88.50 149 THR A N 1
ATOM 1186 C CA . THR A 1 149 ? -11.328 -4.794 2.063 1.00 88.50 149 THR A CA 1
ATOM 1187 C C . THR A 1 149 ? -11.046 -3.598 1.153 1.00 88.50 149 THR A C 1
ATOM 1189 O O . THR A 1 149 ? -10.703 -3.777 -0.018 1.00 88.50 149 THR A O 1
ATOM 1192 N N . PHE A 1 150 ? -11.152 -2.375 1.683 1.00 91.56 150 PHE A N 1
ATOM 1193 C CA . PHE A 1 150 ? -10.835 -1.150 0.966 1.00 91.56 150 PHE A CA 1
ATOM 1194 C C . PHE A 1 150 ? -9.329 -0.877 1.024 1.00 91.56 150 PHE A C 1
ATOM 1196 O O . PHE A 1 150 ? -8.779 -0.454 2.046 1.00 91.56 150 PHE A O 1
ATOM 1203 N N . ARG A 1 151 ? -8.637 -1.111 -0.093 1.00 90.81 151 ARG A N 1
ATOM 1204 C CA . ARG A 1 151 ? -7.194 -0.870 -0.207 1.00 90.81 151 ARG A CA 1
ATOM 1205 C C . ARG A 1 151 ? -6.927 0.444 -0.925 1.00 90.81 151 ARG A C 1
ATOM 1207 O O . ARG A 1 151 ? -7.639 0.829 -1.845 1.00 90.81 151 ARG A O 1
ATOM 1214 N N . VAL A 1 152 ? -5.866 1.119 -0.501 1.00 91.94 152 VAL A N 1
ATOM 1215 C CA . VAL A 1 152 ? -5.399 2.369 -1.102 1.00 91.94 152 VAL A CA 1
ATOM 1216 C C . VAL A 1 152 ? -3.907 2.230 -1.330 1.00 91.94 152 VAL A C 1
ATOM 1218 O O . VAL A 1 152 ? -3.170 1.944 -0.383 1.00 91.94 152 VAL A O 1
ATOM 1221 N N . ALA A 1 153 ? -3.481 2.430 -2.569 1.00 89.88 153 ALA A N 1
ATOM 1222 C CA . ALA A 1 153 ? -2.085 2.410 -2.968 1.00 89.88 153 ALA A CA 1
ATOM 1223 C C . ALA A 1 153 ? -1.795 3.608 -3.872 1.00 89.88 153 ALA A C 1
ATOM 1225 O O . ALA A 1 153 ? -2.682 4.113 -4.557 1.00 89.88 153 ALA A O 1
ATOM 1226 N N . THR A 1 154 ? -0.549 4.058 -3.864 1.00 88.94 154 THR A N 1
ATOM 1227 C CA . THR A 1 154 ? -0.052 4.999 -4.865 1.00 88.94 154 THR A CA 1
ATOM 1228 C C . THR A 1 154 ? 0.814 4.208 -5.823 1.00 88.94 154 THR A C 1
ATOM 1230 O O . THR A 1 154 ? 1.728 3.510 -5.384 1.00 88.94 154 THR A O 1
ATOM 1233 N N . ASP A 1 155 ? 0.504 4.293 -7.108 1.00 84.06 155 ASP A N 1
ATOM 1234 C CA . ASP A 1 155 ? 1.317 3.682 -8.150 1.00 84.06 155 ASP A CA 1
ATOM 1235 C C . ASP A 1 155 ? 2.629 4.484 -8.291 1.00 84.06 155 ASP A C 1
ATOM 1237 O O . ASP A 1 155 ? 2.575 5.694 -8.526 1.00 84.06 155 ASP A O 1
ATOM 1241 N N . PRO A 1 156 ? 3.810 3.863 -8.114 1.00 79.12 156 PRO A N 1
ATOM 1242 C CA . PRO A 1 156 ? 5.091 4.564 -8.166 1.00 79.12 156 PRO A CA 1
ATOM 1243 C C . PRO A 1 156 ? 5.474 5.055 -9.571 1.00 79.12 156 PRO A C 1
ATOM 1245 O O . PRO A 1 156 ? 6.282 5.977 -9.688 1.00 79.12 156 PRO A O 1
ATOM 1248 N N . GLU A 1 157 ? 4.922 4.467 -10.635 1.00 75.19 157 GLU A N 1
ATOM 1249 C CA . GLU A 1 157 ? 5.251 4.831 -12.016 1.00 75.19 157 GLU A CA 1
ATOM 1250 C C . GLU A 1 157 ? 4.384 5.984 -12.513 1.00 75.19 157 GLU A C 1
ATOM 1252 O O . GLU A 1 157 ? 4.882 6.941 -13.111 1.00 75.19 157 GLU A O 1
ATOM 1257 N N . THR A 1 158 ? 3.085 5.918 -12.227 1.00 81.38 158 THR A N 1
ATOM 1258 C CA . THR A 1 158 ? 2.107 6.915 -12.685 1.00 81.38 158 THR A CA 1
ATOM 1259 C C . THR A 1 158 ? 1.885 8.029 -11.657 1.00 81.38 158 THR A C 1
ATOM 1261 O O . THR A 1 158 ? 1.405 9.106 -12.010 1.00 81.38 158 THR A O 1
ATOM 1264 N N . ASN A 1 159 ? 2.294 7.814 -10.399 1.00 83.00 159 ASN A N 1
ATOM 1265 C CA . ASN A 1 159 ? 2.000 8.659 -9.234 1.00 83.00 159 ASN A CA 1
ATOM 1266 C C . ASN A 1 159 ? 0.496 8.870 -8.989 1.00 83.00 159 ASN A C 1
ATOM 1268 O O . ASN A 1 159 ? 0.099 9.811 -8.298 1.00 83.00 159 ASN A O 1
ATOM 1272 N N . GLU A 1 160 ? -0.353 7.998 -9.536 1.00 86.31 160 GLU A N 1
ATOM 1273 C CA . GLU A 1 160 ? -1.791 8.035 -9.299 1.00 86.31 160 GLU A CA 1
ATOM 1274 C C . GLU A 1 160 ? -2.142 7.341 -7.980 1.00 86.31 160 GLU A C 1
ATOM 1276 O O . GLU A 1 160 ? -1.538 6.342 -7.581 1.00 86.31 160 GLU A O 1
ATOM 1281 N N . VAL A 1 161 ? -3.156 7.866 -7.291 1.00 90.25 161 VAL A N 1
ATOM 1282 C CA . VAL A 1 161 ? -3.751 7.188 -6.138 1.00 90.25 161 VAL A CA 1
ATOM 1283 C C . VAL A 1 161 ? -4.811 6.226 -6.658 1.00 90.25 161 VAL A C 1
ATOM 1285 O O . VAL A 1 161 ? -5.796 6.645 -7.264 1.00 90.25 161 VAL A O 1
ATOM 1288 N N . VAL A 1 162 ? -4.622 4.936 -6.402 1.00 91.88 162 VAL A N 1
ATOM 1289 C CA . VAL A 1 162 ? -5.537 3.868 -6.803 1.00 91.88 162 VAL A CA 1
ATOM 1290 C C . VAL A 1 162 ? -6.250 3.333 -5.566 1.00 91.88 162 VAL A C 1
ATOM 1292 O O . VAL A 1 162 ? -5.621 2.916 -4.588 1.00 91.88 162 VAL A O 1
ATOM 1295 N N . ILE A 1 163 ? -7.581 3.344 -5.610 1.00 93.62 163 ILE A N 1
ATOM 1296 C CA . ILE A 1 163 ? -8.437 2.701 -4.611 1.00 93.62 163 ILE A CA 1
ATOM 1297 C C . ILE A 1 163 ? -8.918 1.362 -5.153 1.00 93.62 163 ILE A C 1
ATOM 1299 O O . ILE A 1 163 ? -9.303 1.268 -6.316 1.00 93.62 163 ILE A O 1
ATOM 1303 N N . ALA A 1 164 ? -8.906 0.329 -4.318 1.00 93.69 164 ALA A N 1
ATOM 1304 C CA . ALA A 1 164 ? -9.345 -1.006 -4.690 1.00 93.69 164 ALA A CA 1
ATOM 1305 C C . ALA A 1 164 ? -10.385 -1.541 -3.706 1.00 93.69 164 ALA A C 1
ATOM 1307 O O . ALA A 1 164 ? -10.316 -1.285 -2.503 1.00 93.69 164 ALA A O 1
ATOM 1308 N N . GLY A 1 165 ? -11.358 -2.286 -4.226 1.00 92.38 165 GLY A N 1
ATOM 1309 C CA . GLY A 1 165 ? -12.453 -2.830 -3.433 1.00 92.38 165 GLY A CA 1
ATOM 1310 C C . GLY A 1 165 ? -13.121 -4.045 -4.071 1.00 92.38 165 GLY A C 1
ATOM 1311 O O . GLY A 1 165 ? -12.731 -4.525 -5.134 1.00 92.38 165 GLY A O 1
ATOM 1312 N N . MET A 1 166 ? -14.165 -4.537 -3.403 1.00 91.81 166 MET A N 1
ATOM 1313 C CA . MET A 1 166 ? -14.889 -5.759 -3.775 1.00 91.81 166 MET A CA 1
ATOM 1314 C C . MET A 1 166 ? -15.786 -5.645 -5.020 1.00 91.81 166 MET A C 1
ATOM 1316 O O . MET A 1 166 ? -16.309 -6.653 -5.486 1.00 91.81 166 MET A O 1
ATOM 1320 N N . GLY A 1 167 ? -16.006 -4.445 -5.556 1.00 89.94 167 GLY A N 1
ATOM 1321 C CA . GLY A 1 167 ? -16.865 -4.246 -6.721 1.00 89.94 167 GLY A CA 1
ATOM 1322 C C . GLY A 1 167 ? -17.059 -2.775 -7.077 1.00 89.94 167 GLY A C 1
ATOM 1323 O O . GLY A 1 167 ? -16.655 -1.885 -6.331 1.00 89.94 167 GLY A O 1
ATOM 1324 N N . GLU A 1 168 ? -17.716 -2.517 -8.204 1.00 88.19 168 GLU A N 1
ATOM 1325 C CA . GLU A 1 168 ? -17.964 -1.158 -8.701 1.00 88.19 168 GLU A CA 1
ATOM 1326 C C . GLU A 1 168 ? -18.850 -0.351 -7.742 1.00 88.19 168 GLU A C 1
ATOM 1328 O O . GLU A 1 168 ? -18.454 0.721 -7.294 1.00 88.19 168 GLU A O 1
ATOM 1333 N N . LEU A 1 169 ? -19.988 -0.921 -7.323 1.00 91.75 169 LEU A N 1
ATOM 1334 C CA . LEU A 1 169 ? -20.903 -0.282 -6.369 1.00 91.75 169 LEU A CA 1
ATOM 1335 C C . LEU A 1 169 ? -20.216 0.045 -5.036 1.00 91.75 169 LEU A C 1
ATOM 1337 O O . LEU A 1 169 ? -20.494 1.072 -4.421 1.00 91.75 169 LEU A O 1
ATOM 1341 N N . HIS A 1 170 ? -19.309 -0.825 -4.589 1.00 91.94 170 HIS A N 1
ATOM 1342 C CA . HIS A 1 170 ? -18.543 -0.610 -3.366 1.00 91.94 170 HIS A CA 1
ATOM 1343 C C . HIS A 1 170 ? -17.716 0.677 -3.468 1.00 91.94 170 HIS A C 1
ATOM 1345 O O . HIS A 1 170 ? -17.815 1.550 -2.607 1.00 91.94 170 HIS A O 1
ATOM 1351 N N . LEU A 1 171 ? -16.967 0.834 -4.561 1.00 92.06 171 LEU A N 1
ATOM 1352 C CA . LEU A 1 171 ? -16.156 2.024 -4.808 1.00 92.06 171 LEU A CA 1
ATOM 1353 C C . LEU A 1 171 ? -17.017 3.269 -5.060 1.00 92.06 171 LEU A C 1
ATOM 1355 O O . LEU A 1 171 ? -16.680 4.344 -4.568 1.00 92.06 171 LEU A O 1
ATOM 1359 N N . GLU A 1 172 ? -18.147 3.137 -5.756 1.00 91.38 172 GLU A N 1
ATOM 1360 C CA . GLU A 1 172 ? -19.073 4.246 -6.014 1.00 91.38 172 GLU A CA 1
ATOM 1361 C C . GLU A 1 172 ? -19.635 4.838 -4.714 1.00 91.38 172 GLU A C 1
ATOM 1363 O O . GLU A 1 172 ? -19.634 6.059 -4.533 1.00 91.38 172 GLU A O 1
ATOM 1368 N N . VAL A 1 173 ? -20.037 3.985 -3.765 1.00 93.19 173 VAL A N 1
ATOM 1369 C CA . VAL A 1 173 ? -20.502 4.422 -2.441 1.00 93.19 173 VAL A CA 1
ATOM 1370 C C . VAL A 1 173 ? -19.403 5.182 -1.699 1.00 93.19 173 VAL A C 1
ATOM 1372 O O . VAL A 1 173 ? -19.678 6.238 -1.126 1.00 93.19 173 VAL A O 1
ATOM 1375 N N . TYR A 1 174 ? -18.155 4.703 -1.729 1.00 93.00 174 TYR A N 1
ATOM 1376 C CA . TYR A 1 174 ? -17.037 5.412 -1.098 1.00 93.00 174 TYR A CA 1
ATOM 1377 C C . TYR A 1 174 ? -16.738 6.756 -1.766 1.00 93.00 174 TYR A C 1
ATOM 1379 O O . TYR A 1 174 ? -16.548 7.751 -1.065 1.00 93.00 174 TYR A O 1
ATOM 1387 N N . LEU A 1 175 ? -16.764 6.831 -3.097 1.00 92.12 175 LEU A N 1
ATOM 1388 C CA . LEU A 1 175 ? -16.600 8.091 -3.829 1.00 92.12 175 LEU A CA 1
ATOM 1389 C C . LEU A 1 175 ? -17.693 9.103 -3.462 1.00 92.12 175 LEU A C 1
ATOM 1391 O O . LEU A 1 175 ? -17.395 10.273 -3.210 1.00 92.12 175 LEU A O 1
ATOM 1395 N N . GLU A 1 176 ? -18.948 8.663 -3.360 1.00 92.56 176 GLU A N 1
ATOM 1396 C CA . GLU A 1 176 ? -20.053 9.510 -2.902 1.00 92.56 176 GLU A CA 1
ATOM 1397 C C . GLU A 1 176 ? -19.891 9.954 -1.444 1.00 92.56 176 GLU A C 1
ATOM 1399 O O . GLU A 1 176 ? -20.139 11.123 -1.128 1.00 92.56 176 GLU A O 1
ATOM 1404 N N . ARG A 1 177 ? -19.421 9.074 -0.550 1.00 91.94 177 ARG A N 1
ATOM 1405 C CA . ARG A 1 177 ? -19.094 9.447 0.836 1.00 91.94 177 ARG A CA 1
ATOM 1406 C C . ARG A 1 177 ? -18.006 10.515 0.882 1.00 91.94 177 ARG A C 1
ATOM 1408 O O . ARG A 1 177 ? -18.180 11.499 1.596 1.00 91.94 177 ARG A O 1
ATOM 1415 N N . ILE A 1 178 ? -16.943 10.403 0.081 1.00 92.00 178 ILE A N 1
ATOM 1416 C CA . ILE A 1 178 ? -15.897 11.440 -0.002 1.00 92.00 178 ILE A CA 1
ATOM 1417 C C . ILE A 1 178 ? -16.504 12.783 -0.436 1.00 92.00 178 ILE A C 1
ATOM 1419 O O . ILE A 1 178 ? -16.268 13.813 0.204 1.00 92.00 178 ILE A O 1
ATOM 1423 N N . ARG A 1 179 ? -17.341 12.781 -1.480 1.00 91.38 179 ARG A N 1
ATOM 1424 C CA . ARG A 1 179 ? -17.994 14.000 -1.984 1.00 91.38 179 ARG A CA 1
ATOM 1425 C C . ARG A 1 179 ? -18.912 14.649 -0.950 1.00 91.38 179 ARG A C 1
ATOM 1427 O O . ARG A 1 179 ? -18.949 15.873 -0.861 1.00 91.38 179 ARG A O 1
ATOM 1434 N N . ARG A 1 180 ? -19.652 13.858 -0.170 1.00 90.56 180 ARG A N 1
ATOM 1435 C CA . ARG A 1 180 ? -20.650 14.365 0.790 1.00 90.56 180 ARG A CA 1
ATOM 1436 C C . ARG A 1 180 ? -20.054 14.719 2.147 1.00 90.56 180 ARG A C 1
ATOM 1438 O O . ARG A 1 180 ? -20.324 15.803 2.658 1.00 90.56 180 ARG A O 1
ATOM 1445 N N . GLU A 1 181 ? -19.259 13.821 2.722 1.00 89.44 181 GLU A N 1
ATOM 1446 C CA . GLU A 1 181 ? -18.691 13.976 4.065 1.00 89.44 181 GLU A CA 1
ATOM 1447 C C . GLU A 1 181 ? -17.521 14.969 4.063 1.00 89.44 181 GLU A C 1
ATOM 1449 O O . GLU A 1 181 ? -17.458 15.847 4.922 1.00 89.44 181 GLU A O 1
ATOM 1454 N N . TYR A 1 182 ? -16.632 14.886 3.068 1.00 88.12 182 TYR A N 1
ATOM 1455 C CA . TYR A 1 182 ? -15.415 15.707 3.000 1.00 88.12 182 TYR A CA 1
ATOM 1456 C C . TYR A 1 182 ? -15.530 16.900 2.050 1.00 88.12 182 TYR A C 1
ATOM 1458 O O . TYR A 1 182 ? -14.646 17.757 2.039 1.00 88.12 182 TYR A O 1
ATOM 1466 N N . LYS A 1 183 ? -16.631 16.994 1.288 1.00 89.25 183 LYS A N 1
ATOM 1467 C CA . LYS A 1 183 ? -16.898 18.072 0.317 1.00 89.25 183 LYS A CA 1
ATOM 1468 C C . LYS A 1 183 ? -15.803 18.213 -0.746 1.00 89.25 183 LYS A C 1
ATOM 1470 O O . LYS A 1 183 ? -15.582 19.310 -1.250 1.00 89.25 183 LYS A O 1
ATOM 1475 N N . VAL A 1 184 ? -15.148 17.103 -1.086 1.00 89.44 184 VAL A N 1
ATOM 1476 C CA . VAL A 1 184 ? -14.076 17.045 -2.086 1.00 89.44 184 VAL A CA 1
ATOM 1477 C C . VAL A 1 184 ? -14.647 16.637 -3.439 1.00 89.44 184 VAL A C 1
ATOM 1479 O O . VAL A 1 184 ? -15.403 15.667 -3.540 1.00 89.44 184 VAL A O 1
ATOM 1482 N N . ARG A 1 185 ? -14.264 17.345 -4.505 1.00 86.81 185 ARG A N 1
ATOM 1483 C CA . ARG A 1 185 ? -14.604 16.937 -5.876 1.00 86.81 185 ARG A CA 1
ATOM 1484 C C . ARG A 1 185 ? -13.594 15.910 -6.381 1.00 86.81 185 ARG A C 1
ATOM 1486 O O . ARG A 1 185 ? -12.533 16.272 -6.873 1.00 86.81 185 ARG A O 1
ATOM 1493 N N . VAL A 1 186 ? -13.956 14.633 -6.269 1.00 89.38 186 VAL A N 1
ATOM 1494 C CA . VAL A 1 186 ? -13.142 13.513 -6.763 1.00 89.38 186 VAL A CA 1
ATOM 1495 C C . VAL A 1 186 ? -13.567 13.111 -8.172 1.00 89.38 186 VAL A C 1
ATOM 1497 O O . VAL A 1 186 ? -14.740 12.785 -8.403 1.00 89.38 186 VAL A O 1
ATOM 1500 N N . GLU A 1 187 ? -12.596 13.088 -9.081 1.00 89.06 187 GLU A N 1
ATOM 1501 C CA . GLU A 1 187 ? -12.690 12.428 -10.380 1.00 89.06 187 GLU A CA 1
ATOM 1502 C C . GLU A 1 187 ? -12.184 10.989 -10.263 1.00 89.06 187 GLU A C 1
ATOM 1504 O O . GLU A 1 187 ? -11.158 10.732 -9.632 1.00 89.06 187 GLU A O 1
ATOM 1509 N N . SER A 1 188 ? -12.906 10.058 -10.883 1.00 90.06 188 SER A N 1
ATOM 1510 C CA . SER A 1 188 ? -12.566 8.637 -10.921 1.00 90.06 188 SER A CA 1
ATOM 1511 C C . SER A 1 188 ? -12.403 8.169 -12.363 1.00 90.06 188 SER A C 1
ATOM 1513 O O . SER A 1 188 ? -13.205 8.541 -13.222 1.00 90.06 188 SER A O 1
ATOM 1515 N N . GLY A 1 189 ? -11.403 7.331 -12.618 1.00 87.62 189 GLY A N 1
ATOM 1516 C CA . GLY A 1 189 ? -11.143 6.746 -13.930 1.00 87.62 189 GLY A CA 1
ATOM 1517 C C . GLY A 1 189 ? -10.476 5.378 -13.837 1.00 87.62 189 GLY A C 1
ATOM 1518 O O . GLY A 1 189 ? -10.116 4.915 -12.754 1.00 87.62 189 GLY A O 1
ATOM 1519 N N . ALA A 1 190 ? -10.315 4.722 -14.985 1.00 86.00 190 ALA A N 1
ATOM 1520 C CA . ALA A 1 190 ? -9.503 3.513 -15.051 1.00 86.00 190 ALA A CA 1
ATOM 1521 C C . ALA A 1 190 ? -8.053 3.856 -14.657 1.00 86.00 190 ALA A C 1
ATOM 1523 O O . ALA A 1 190 ? -7.553 4.891 -15.111 1.00 86.00 190 ALA A O 1
ATOM 1524 N N . PRO A 1 191 ? -7.395 3.033 -13.822 1.00 82.12 191 PRO A N 1
ATOM 1525 C CA . PRO A 1 191 ? -5.992 3.240 -13.498 1.00 82.12 191 PRO A CA 1
ATOM 1526 C C . PRO A 1 191 ? -5.147 3.172 -14.766 1.00 82.12 191 PRO A C 1
ATOM 1528 O O . PRO A 1 191 ? -5.422 2.374 -15.669 1.00 82.12 191 PRO A O 1
ATOM 1531 N N . GLN A 1 192 ? -4.132 4.028 -14.844 1.00 77.88 192 GLN A N 1
ATOM 1532 C CA . GLN A 1 192 ? -3.181 3.952 -15.940 1.00 77.88 192 GLN A CA 1
ATOM 1533 C C . GLN A 1 192 ? -2.424 2.623 -15.895 1.00 77.88 192 GLN A C 1
ATOM 1535 O O . GLN A 1 192 ? -2.031 2.136 -14.839 1.00 77.88 192 GLN A O 1
ATOM 1540 N N . VAL A 1 193 ? -2.240 2.022 -17.068 1.00 79.62 193 VAL A N 1
ATOM 1541 C CA . VAL A 1 193 ? -1.467 0.789 -17.208 1.00 79.62 193 VAL A CA 1
ATOM 1542 C C . VAL A 1 193 ? 0.000 1.167 -17.369 1.00 79.62 193 VAL A C 1
ATOM 1544 O O . VAL A 1 193 ? 0.351 1.927 -18.275 1.00 79.62 193 VAL A O 1
ATOM 1547 N N . ALA A 1 194 ? 0.851 0.618 -16.507 1.00 78.38 194 ALA A N 1
ATOM 1548 C CA . ALA A 1 194 ? 2.297 0.651 -16.663 1.00 78.38 194 ALA A CA 1
ATOM 1549 C C . ALA A 1 194 ? 2.700 -0.205 -17.873 1.00 78.38 194 ALA A C 1
ATOM 1551 O O . ALA A 1 194 ? 2.833 -1.426 -17.787 1.00 78.38 194 ALA A O 1
ATOM 1552 N N . TYR A 1 195 ? 2.835 0.424 -19.039 1.00 83.19 195 TYR A N 1
ATOM 1553 C CA . TYR A 1 195 ? 3.292 -0.268 -20.239 1.00 83.19 195 TYR A CA 1
ATOM 1554 C C . TYR A 1 195 ? 4.782 -0.614 -20.134 1.00 83.19 195 TYR A C 1
ATOM 1556 O O . TYR A 1 195 ? 5.564 0.075 -19.474 1.00 83.19 195 TYR A O 1
ATOM 1564 N N . ARG A 1 196 ? 5.170 -1.685 -20.828 1.00 84.81 196 ARG A N 1
ATOM 1565 C CA . ARG A 1 196 ? 6.555 -2.126 -21.008 1.00 84.81 196 ARG A CA 1
ATOM 1566 C C . ARG A 1 196 ? 6.862 -2.254 -22.490 1.00 84.81 196 ARG A C 1
ATOM 1568 O O . ARG A 1 196 ? 5.982 -2.575 -23.287 1.00 84.81 196 ARG A O 1
ATOM 1575 N N . GLU A 1 197 ? 8.113 -2.010 -22.847 1.00 86.69 197 GLU A N 1
ATOM 1576 C CA . GLU A 1 197 ? 8.632 -2.270 -24.188 1.00 86.69 197 GLU A CA 1
ATOM 1577 C C . GLU A 1 197 ? 9.425 -3.583 -24.172 1.00 86.69 197 GLU A C 1
ATOM 1579 O O . GLU A 1 197 ? 10.155 -3.857 -23.225 1.00 86.69 197 GLU A O 1
ATOM 1584 N N . ALA A 1 198 ? 9.291 -4.407 -25.209 1.00 87.12 198 ALA A N 1
ATOM 1585 C CA . ALA A 1 198 ? 10.079 -5.627 -25.355 1.00 87.12 198 ALA A CA 1
ATOM 1586 C C . ALA A 1 198 ? 10.496 -5.800 -26.823 1.00 87.12 198 ALA A C 1
ATOM 1588 O O . ALA A 1 198 ? 9.673 -5.566 -27.718 1.00 87.12 198 ALA A O 1
ATOM 1589 N N . PRO A 1 199 ? 11.754 -6.188 -27.098 1.00 85.81 199 PRO A N 1
ATOM 1590 C CA . PRO A 1 199 ? 12.185 -6.494 -28.454 1.00 85.81 199 PRO A CA 1
ATOM 1591 C C . PRO A 1 199 ? 11.444 -7.731 -28.978 1.00 85.81 199 PRO A C 1
ATOM 1593 O O . PRO A 1 199 ? 11.117 -8.644 -28.225 1.00 85.81 199 PRO A O 1
ATOM 1596 N N . THR A 1 200 ? 11.179 -7.772 -30.284 1.00 85.44 200 THR A N 1
ATOM 1597 C CA . THR A 1 200 ? 10.457 -8.898 -30.912 1.00 85.44 200 THR A CA 1
ATOM 1598 C C . THR A 1 200 ? 11.360 -9.815 -31.725 1.00 85.44 200 THR A C 1
ATOM 1600 O O . THR A 1 200 ? 11.027 -10.981 -31.928 1.00 85.44 200 THR A O 1
ATOM 1603 N N . GLN A 1 201 ? 12.505 -9.311 -32.185 1.00 87.31 201 GLN A N 1
ATOM 1604 C CA . GLN A 1 201 ? 13.451 -10.048 -33.014 1.00 87.31 201 GLN A CA 1
ATOM 1605 C C . GLN A 1 201 ? 14.878 -9.831 -32.510 1.00 87.31 201 GLN A C 1
ATOM 1607 O O . GLN A 1 201 ? 15.187 -8.751 -32.003 1.00 87.31 201 GLN A O 1
ATOM 1612 N N . PRO A 1 202 ? 15.755 -10.838 -32.650 1.00 89.00 202 PRO A N 1
ATOM 1613 C CA . PRO A 1 202 ? 17.165 -10.663 -32.357 1.00 89.00 202 PRO A CA 1
ATOM 1614 C C . PRO A 1 202 ? 17.837 -9.775 -33.416 1.00 89.00 202 PRO A C 1
ATOM 1616 O O . PRO A 1 202 ? 17.507 -9.858 -34.600 1.00 89.00 202 PRO A O 1
ATOM 1619 N N . ALA A 1 203 ? 18.820 -8.978 -33.000 1.00 89.56 203 ALA A N 1
ATOM 1620 C CA . ALA A 1 203 ? 19.556 -8.060 -33.866 1.00 89.56 203 ALA A CA 1
ATOM 1621 C C . ALA A 1 203 ? 21.065 -8.132 -33.601 1.00 89.56 203 ALA A C 1
ATOM 1623 O O . ALA A 1 203 ? 21.524 -7.930 -32.476 1.00 89.56 203 ALA A O 1
ATOM 1624 N N . ASP A 1 204 ? 21.847 -8.391 -34.648 1.00 91.44 204 ASP A N 1
ATOM 1625 C CA . ASP A 1 204 ? 23.307 -8.318 -34.579 1.00 91.44 204 ASP A CA 1
ATOM 1626 C C . ASP A 1 204 ? 23.758 -6.859 -34.640 1.00 91.44 204 ASP A C 1
ATOM 1628 O O . ASP A 1 204 ? 23.290 -6.086 -35.478 1.00 91.44 204 ASP A O 1
ATOM 1632 N N . PHE A 1 205 ? 24.710 -6.484 -33.790 1.00 90.94 205 PHE A N 1
ATOM 1633 C CA . PHE A 1 205 ? 25.234 -5.127 -33.748 1.00 90.94 205 PHE A CA 1
ATOM 1634 C C . PHE A 1 205 ? 26.751 -5.082 -33.887 1.00 90.94 205 PHE A C 1
ATOM 1636 O O . PHE A 1 205 ? 27.495 -5.919 -33.377 1.00 90.94 205 PHE A O 1
ATOM 1643 N N . ASN A 1 206 ? 27.217 -4.035 -34.562 1.00 92.62 206 ASN A N 1
ATOM 1644 C CA . ASN A 1 206 ? 28.624 -3.685 -34.685 1.00 92.62 206 ASN A CA 1
ATOM 1645 C C . ASN A 1 206 ? 28.735 -2.160 -34.619 1.00 92.62 206 ASN A C 1
ATOM 1647 O O . ASN A 1 206 ? 28.488 -1.464 -35.606 1.00 92.62 206 ASN A O 1
ATOM 1651 N N . HIS A 1 207 ? 29.050 -1.640 -33.433 1.00 92.38 207 HIS A N 1
ATOM 1652 C CA . HIS A 1 207 ? 29.021 -0.207 -33.170 1.00 92.38 207 HIS A CA 1
ATOM 1653 C C . HIS A 1 207 ? 30.385 0.302 -32.701 1.00 92.38 207 HIS A C 1
ATOM 1655 O O . HIS A 1 207 ? 30.940 -0.148 -31.695 1.00 92.38 207 HIS A O 1
ATOM 1661 N N . ARG A 1 208 ? 30.915 1.301 -33.419 1.00 91.69 208 ARG A N 1
ATOM 1662 C CA . ARG A 1 208 ? 32.191 1.962 -33.115 1.00 91.69 208 ARG A CA 1
ATOM 1663 C C . ARG A 1 208 ? 31.978 3.431 -32.768 1.00 91.69 208 ARG A C 1
ATOM 1665 O O . ARG A 1 208 ? 31.783 4.268 -33.648 1.00 91.69 208 ARG A O 1
ATOM 1672 N N . HIS A 1 209 ? 32.154 3.761 -31.497 1.00 90.31 209 HIS A N 1
ATOM 1673 C CA . HIS A 1 209 ? 32.172 5.127 -30.993 1.00 90.31 209 HIS A CA 1
ATOM 1674 C C . HIS A 1 209 ? 33.586 5.707 -31.085 1.00 90.31 209 HIS A C 1
ATOM 1676 O O . HIS A 1 209 ? 34.494 5.270 -30.379 1.00 90.31 209 HIS A O 1
ATOM 1682 N N . LYS A 1 210 ? 33.779 6.709 -31.951 1.00 88.88 210 LYS A N 1
ATOM 1683 C CA . LYS A 1 210 ? 35.031 7.474 -32.056 1.00 88.88 210 LYS A CA 1
ATOM 1684 C C . LYS A 1 210 ? 34.732 8.971 -32.026 1.00 88.88 210 LYS A C 1
ATOM 1686 O O . LYS A 1 210 ? 34.122 9.493 -32.956 1.00 88.88 210 LYS A O 1
ATOM 1691 N N . LYS A 1 211 ? 35.200 9.678 -30.995 1.00 84.44 211 LYS A N 1
ATOM 1692 C CA . LYS A 1 211 ? 35.166 11.149 -30.926 1.00 84.44 211 LYS A CA 1
ATOM 1693 C C . LYS A 1 211 ? 36.553 11.699 -30.633 1.00 84.44 211 LYS A C 1
ATOM 1695 O O . LYS A 1 211 ? 37.195 11.305 -29.666 1.00 84.44 211 LYS A O 1
ATOM 1700 N N . GLN A 1 212 ? 36.980 12.644 -31.463 1.00 72.38 212 GLN A N 1
ATOM 1701 C CA . GLN A 1 212 ? 38.258 13.334 -31.335 1.00 72.38 212 GLN A CA 1
ATOM 1702 C C . GLN A 1 212 ? 38.007 14.838 -31.489 1.00 72.38 212 GLN A C 1
ATOM 1704 O O . GLN A 1 212 ? 38.152 15.408 -32.565 1.00 72.38 212 GLN A O 1
ATOM 1709 N N . THR A 1 213 ? 37.538 15.475 -30.417 1.00 59.81 213 THR A N 1
ATOM 1710 C CA . THR A 1 213 ? 37.296 16.925 -30.360 1.00 59.81 213 THR A CA 1
ATOM 1711 C C . THR A 1 213 ? 38.217 17.536 -29.316 1.00 59.81 213 THR A C 1
ATOM 1713 O O . THR A 1 213 ? 37.856 17.537 -28.147 1.00 59.81 213 THR A O 1
ATOM 1716 N N . GLY A 1 214 ? 39.400 18.012 -29.724 1.00 62.22 214 GLY A N 1
ATOM 1717 C CA . GLY A 1 214 ? 40.296 18.925 -28.983 1.00 62.22 214 GLY A CA 1
ATOM 1718 C C . GLY A 1 214 ? 40.806 18.544 -27.575 1.00 62.22 214 GLY A C 1
ATOM 1719 O O . GLY A 1 214 ? 41.749 19.172 -27.110 1.00 62.22 214 GLY A O 1
ATOM 1720 N N . GLY A 1 215 ? 40.218 17.554 -26.900 1.00 69.19 215 GLY A N 1
ATOM 1721 C CA . GLY A 1 215 ? 40.554 17.063 -25.560 1.00 69.19 215 GLY A CA 1
ATOM 1722 C C . GLY A 1 215 ? 40.797 15.550 -25.550 1.00 69.19 215 GLY A C 1
ATOM 1723 O O . GLY A 1 215 ? 41.151 14.986 -26.584 1.00 69.19 215 GLY A O 1
ATOM 1724 N N . ALA A 1 216 ? 40.606 14.894 -24.396 1.00 67.75 216 ALA A N 1
ATOM 1725 C CA . ALA A 1 216 ? 40.766 13.440 -24.264 1.00 67.75 216 ALA A CA 1
ATOM 1726 C C . ALA A 1 216 ? 39.913 12.699 -25.309 1.00 67.75 216 ALA A C 1
ATOM 1728 O O . ALA A 1 216 ? 38.699 12.921 -25.393 1.00 67.75 216 ALA A O 1
ATOM 1729 N N . GLY A 1 217 ? 40.556 11.863 -26.126 1.00 79.44 217 GLY A N 1
ATOM 1730 C CA . GLY A 1 217 ? 39.875 11.076 -27.144 1.00 79.44 217 GLY A CA 1
ATOM 1731 C C . GLY A 1 217 ? 38.892 10.095 -26.514 1.00 79.44 217 GLY A C 1
ATOM 1732 O O . GLY A 1 217 ? 39.041 9.684 -25.364 1.00 79.44 217 GLY A O 1
ATOM 1733 N N . GLN A 1 218 ? 37.846 9.746 -27.260 1.00 87.62 218 GLN A N 1
ATOM 1734 C CA . GLN A 1 218 ? 36.939 8.664 -26.893 1.00 87.62 218 GLN A CA 1
ATOM 1735 C C . GLN A 1 218 ? 36.943 7.614 -27.99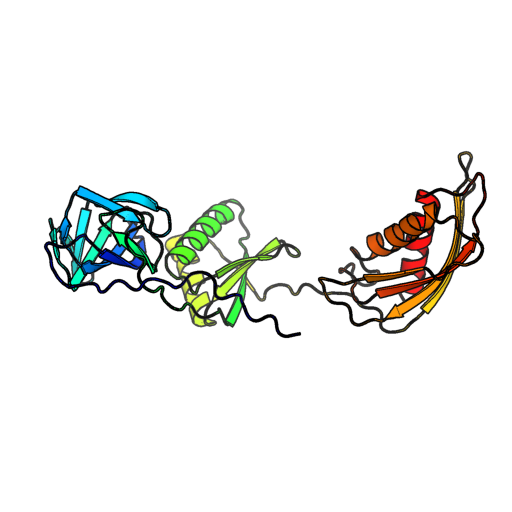0 1.00 87.62 218 GLN A C 1
ATOM 1737 O O . GLN A 1 218 ? 36.604 7.916 -29.138 1.00 87.62 218 GLN A O 1
ATOM 1742 N N . PHE A 1 219 ? 37.284 6.387 -27.617 1.00 90.81 219 PHE A N 1
ATOM 1743 C CA . PHE A 1 219 ? 37.234 5.223 -28.484 1.00 90.81 219 PHE A CA 1
ATOM 1744 C C . PHE A 1 219 ? 36.599 4.039 -27.757 1.00 90.81 219 PHE A C 1
ATOM 1746 O O . PHE A 1 219 ? 37.044 3.651 -26.678 1.00 90.81 219 PHE A O 1
ATOM 1753 N N . ALA A 1 220 ? 35.579 3.445 -28.361 1.00 91.81 220 ALA A N 1
ATOM 1754 C CA . ALA A 1 220 ? 35.018 2.169 -27.943 1.00 91.81 220 ALA A CA 1
ATOM 1755 C C . ALA A 1 220 ? 34.406 1.468 -29.155 1.00 91.81 220 ALA A C 1
ATOM 1757 O O . ALA A 1 220 ? 33.758 2.106 -29.984 1.00 91.81 220 ALA A O 1
ATOM 1758 N N . HIS A 1 221 ? 34.606 0.162 -29.263 1.00 93.81 221 HIS A N 1
ATOM 1759 C CA . HIS A 1 221 ? 34.029 -0.650 -30.323 1.00 93.81 221 HIS A CA 1
ATOM 1760 C C . HIS A 1 221 ? 33.480 -1.934 -29.716 1.00 93.81 221 HIS A C 1
ATOM 1762 O O . HIS A 1 221 ? 34.220 -2.657 -29.049 1.00 93.81 221 HIS A O 1
ATOM 1768 N N . ILE A 1 222 ? 32.189 -2.175 -29.932 1.00 93.31 222 ILE A N 1
ATOM 1769 C CA . ILE A 1 222 ? 31.449 -3.318 -29.400 1.00 93.31 222 ILE A CA 1
ATOM 1770 C C . ILE A 1 222 ? 30.754 -4.050 -30.543 1.00 93.31 222 ILE A C 1
ATOM 1772 O O . ILE A 1 222 ? 30.182 -3.426 -31.440 1.00 93.31 222 ILE A O 1
ATOM 1776 N N . VAL A 1 223 ? 30.820 -5.374 -30.505 1.00 93.25 223 VAL A N 1
ATOM 1777 C CA . VAL A 1 223 ? 30.214 -6.266 -31.487 1.00 93.25 223 VAL A CA 1
ATOM 1778 C C . VAL A 1 223 ? 29.551 -7.410 -30.739 1.00 93.25 223 VAL A C 1
ATOM 1780 O O . VAL A 1 223 ? 30.138 -8.005 -29.834 1.00 93.25 223 VAL A O 1
ATOM 1783 N N . GLY A 1 224 ? 28.317 -7.717 -31.100 1.00 93.19 224 GLY A N 1
ATOM 1784 C CA . GLY A 1 224 ? 27.518 -8.665 -30.347 1.00 93.19 224 GLY A CA 1
ATOM 1785 C C . GLY A 1 224 ? 26.136 -8.841 -30.936 1.00 93.19 224 GLY A C 1
ATOM 1786 O O . GLY A 1 224 ? 25.886 -8.460 -32.081 1.00 93.19 224 GLY A O 1
ATOM 1787 N N . ARG A 1 225 ? 25.250 -9.414 -30.131 1.00 91.69 225 ARG A N 1
ATOM 1788 C CA . ARG A 1 225 ? 23.868 -9.679 -30.505 1.00 91.69 225 ARG A CA 1
ATOM 1789 C C . ARG A 1 225 ? 22.921 -9.263 -29.391 1.00 91.69 225 ARG A C 1
ATOM 1791 O O . ARG A 1 225 ? 23.180 -9.513 -28.217 1.00 91.69 225 ARG A O 1
ATOM 1798 N N . LEU A 1 226 ? 21.845 -8.583 -29.768 1.00 90.38 226 LEU A N 1
ATOM 1799 C CA . LEU A 1 226 ? 20.672 -8.393 -28.926 1.00 90.38 226 LEU A CA 1
ATOM 1800 C C . LEU A 1 226 ? 19.748 -9.576 -29.181 1.00 90.38 226 LEU A C 1
ATOM 1802 O O . LEU A 1 226 ? 19.336 -9.798 -30.318 1.00 90.38 226 LEU A O 1
ATOM 1806 N N . GLU A 1 227 ? 19.427 -10.326 -28.142 1.00 89.44 227 GLU A N 1
ATOM 1807 C CA . GLU A 1 227 ? 18.461 -11.410 -28.190 1.00 89.44 227 GLU A CA 1
ATOM 1808 C C . GLU A 1 227 ? 17.216 -11.067 -27.375 1.00 89.44 227 GLU A C 1
ATOM 1810 O O . GLU A 1 227 ? 17.249 -10.287 -26.419 1.00 89.44 227 GLU A O 1
ATOM 1815 N N . VAL A 1 228 ? 16.099 -11.663 -27.782 1.00 87.56 228 VAL A N 1
ATOM 1816 C CA . VAL A 1 228 ? 14.849 -11.611 -27.029 1.00 87.56 228 VAL A CA 1
ATOM 1817 C C . VAL A 1 228 ? 14.846 -12.792 -26.077 1.00 87.56 228 VAL A C 1
ATOM 1819 O O . VAL A 1 228 ? 14.992 -13.933 -26.517 1.00 87.56 228 VAL A O 1
ATOM 1822 N N . PHE A 1 229 ? 14.637 -12.534 -24.792 1.00 87.38 229 PHE A N 1
ATOM 1823 C CA . PHE A 1 229 ? 14.418 -13.590 -23.811 1.00 87.38 229 PHE A CA 1
ATOM 1824 C C . PHE A 1 229 ? 13.159 -13.303 -22.992 1.00 87.38 229 PHE A C 1
ATOM 1826 O O . PHE A 1 229 ? 12.663 -12.177 -22.948 1.00 87.38 229 PHE A O 1
ATOM 1833 N N . ASN A 1 230 ? 12.626 -14.335 -22.342 1.00 80.25 230 ASN A N 1
ATOM 1834 C CA . ASN A 1 230 ? 11.449 -14.204 -21.486 1.00 80.25 230 ASN A CA 1
ATOM 1835 C C . ASN A 1 230 ? 11.849 -13.637 -20.116 1.00 80.25 230 ASN A C 1
ATOM 1837 O O . ASN A 1 230 ? 11.923 -14.378 -19.139 1.00 80.25 230 ASN A O 1
ATOM 1841 N N . GLY A 1 231 ? 12.135 -12.337 -20.070 1.00 74.19 231 GLY A N 1
ATOM 1842 C CA . GLY A 1 231 ? 12.405 -11.608 -18.830 1.00 74.19 231 GLY A CA 1
ATOM 1843 C C . GLY A 1 231 ? 11.127 -11.198 -18.095 1.00 74.19 231 GLY A C 1
ATOM 1844 O O . GLY A 1 231 ? 10.077 -11.003 -18.712 1.00 74.19 231 GLY A O 1
ATOM 1845 N N . THR A 1 232 ? 11.222 -11.051 -16.776 1.00 78.31 232 THR A N 1
ATOM 1846 C CA . THR A 1 232 ? 10.178 -10.468 -15.911 1.00 78.31 232 THR A CA 1
ATOM 1847 C C . THR A 1 232 ? 10.577 -9.050 -15.491 1.00 78.31 232 THR A C 1
ATOM 1849 O O . THR A 1 232 ? 11.672 -8.594 -15.809 1.00 78.31 232 THR A O 1
ATOM 1852 N N . ASP A 1 233 ? 9.720 -8.332 -14.757 1.00 72.75 233 ASP A N 1
ATOM 1853 C CA . ASP A 1 233 ? 10.115 -7.048 -14.150 1.00 72.75 233 ASP A CA 1
ATOM 1854 C C . ASP A 1 233 ? 11.273 -7.203 -13.141 1.00 72.75 233 ASP A C 1
ATOM 1856 O O . ASP A 1 233 ? 12.047 -6.269 -12.937 1.00 72.75 233 ASP A O 1
ATOM 1860 N N . GLU A 1 234 ? 11.411 -8.380 -12.522 1.00 78.69 234 GLU A N 1
ATOM 1861 C CA . GLU A 1 234 ? 12.485 -8.691 -11.568 1.00 78.69 234 GLU A CA 1
ATOM 1862 C C . GLU A 1 234 ? 13.808 -8.998 -12.282 1.00 78.69 234 GLU A C 1
ATOM 1864 O O . GLU A 1 234 ? 14.877 -8.587 -11.828 1.00 78.69 234 GLU A O 1
ATOM 1869 N N . GLU A 1 235 ? 13.728 -9.658 -13.440 1.00 84.31 235 GLU A N 1
ATOM 1870 C CA . GLU A 1 235 ? 14.867 -9.990 -14.297 1.00 84.31 235 GLU A CA 1
ATOM 1871 C C . GLU A 1 235 ? 14.643 -9.460 -15.725 1.00 84.31 235 GLU A C 1
ATOM 1873 O O . GLU A 1 235 ? 14.410 -10.230 -16.662 1.00 84.31 235 GLU A O 1
ATOM 1878 N N . PRO A 1 236 ? 14.706 -8.130 -15.932 1.00 84.38 236 PRO A N 1
ATOM 1879 C CA . PRO A 1 236 ? 14.375 -7.525 -17.221 1.00 84.38 236 PRO A CA 1
ATOM 1880 C C . PRO A 1 236 ? 15.507 -7.650 -18.250 1.00 84.38 236 PRO A C 1
ATOM 1882 O O . PRO A 1 236 ? 15.303 -7.361 -19.432 1.00 84.38 236 PRO A O 1
ATOM 1885 N N . PHE A 1 237 ? 16.708 -8.040 -17.810 1.00 90.12 237 PHE A N 1
ATOM 1886 C CA . PHE A 1 237 ? 17.930 -7.966 -18.600 1.00 90.12 237 PHE A CA 1
ATOM 1887 C C . PHE A 1 237 ? 18.957 -9.028 -18.231 1.00 90.12 237 PHE A C 1
ATOM 1889 O O . PHE A 1 237 ? 19.348 -9.140 -17.069 1.00 90.12 237 PHE A O 1
ATOM 1896 N N . GLU A 1 238 ? 19.471 -9.706 -19.251 1.00 91.44 238 GLU A N 1
ATOM 1897 C CA . GLU A 1 238 ? 20.561 -10.673 -19.145 1.00 91.44 238 GLU A CA 1
ATOM 1898 C C . GLU A 1 238 ? 21.766 -10.178 -19.959 1.00 91.44 238 GLU A C 1
ATOM 1900 O O . GLU A 1 238 ? 21.618 -9.674 -21.074 1.00 91.44 238 GLU A O 1
ATOM 1905 N N . PHE A 1 239 ? 22.972 -10.306 -19.406 1.00 93.31 239 PHE A N 1
ATOM 1906 C CA . PHE A 1 239 ? 24.211 -9.940 -20.091 1.00 93.31 239 PHE A CA 1
ATOM 1907 C C . PHE A 1 239 ? 25.173 -11.121 -20.090 1.00 93.31 239 PHE A C 1
ATOM 1909 O O . PHE A 1 239 ? 25.547 -11.618 -19.028 1.00 93.31 239 PHE A O 1
ATOM 1916 N N . GLU A 1 240 ? 25.600 -11.529 -21.280 1.00 93.62 240 GLU A N 1
ATOM 1917 C CA . GLU A 1 240 ? 26.559 -12.604 -21.489 1.00 93.62 240 GLU A CA 1
ATOM 1918 C C . GLU A 1 240 ? 27.837 -12.058 -22.136 1.00 93.62 240 GLU A C 1
ATOM 1920 O O . GLU A 1 240 ? 27.809 -11.369 -23.159 1.00 93.62 240 GLU A O 1
ATOM 1925 N N . ASP A 1 241 ? 28.978 -12.366 -21.518 1.00 92.44 241 ASP A N 1
ATOM 1926 C CA . ASP A 1 241 ? 30.307 -12.009 -22.009 1.00 92.44 241 ASP A CA 1
ATOM 1927 C C . ASP A 1 241 ? 30.958 -13.206 -22.709 1.00 92.44 241 ASP A C 1
ATOM 1929 O O . ASP A 1 241 ? 31.408 -14.152 -22.061 1.00 92.44 241 ASP A O 1
ATOM 1933 N N . ASN A 1 242 ? 31.060 -13.121 -24.034 1.00 91.31 242 ASN A N 1
ATOM 1934 C CA . ASN A 1 242 ? 31.728 -14.094 -24.894 1.00 91.31 242 ASN A CA 1
ATOM 1935 C C . ASN A 1 242 ? 33.064 -13.559 -25.451 1.00 91.31 242 ASN A C 1
ATOM 1937 O O . ASN A 1 242 ? 33.629 -14.142 -26.380 1.00 91.31 242 ASN A O 1
ATOM 1941 N N . VAL A 1 243 ? 33.609 -12.458 -24.910 1.00 88.38 243 VAL A N 1
ATOM 1942 C CA . VAL A 1 243 ? 34.829 -11.828 -25.437 1.00 88.38 243 VAL A CA 1
ATOM 1943 C C . VAL A 1 243 ? 36.070 -12.665 -25.115 1.00 88.38 243 VAL A C 1
ATOM 1945 O O . VAL A 1 243 ? 36.476 -12.838 -23.964 1.00 88.38 243 VAL A O 1
ATOM 1948 N N . VAL A 1 244 ? 36.772 -13.111 -26.161 1.00 84.50 244 VAL A N 1
ATOM 1949 C CA . VAL A 1 244 ? 38.008 -13.904 -26.043 1.00 84.50 244 VAL A CA 1
ATOM 1950 C C . VAL A 1 244 ? 39.240 -13.089 -26.460 1.00 84.50 244 VAL A C 1
ATOM 1952 O O . VAL A 1 244 ? 39.189 -12.211 -27.320 1.00 84.50 244 VAL A O 1
ATOM 1955 N N . GLY A 1 245 ? 40.395 -13.380 -25.853 1.00 79.56 245 GLY A N 1
ATOM 1956 C CA . GLY A 1 245 ? 41.690 -12.856 -26.308 1.00 79.56 245 GLY A CA 1
ATOM 1957 C C . GLY A 1 245 ? 41.991 -11.404 -25.921 1.00 79.56 245 GLY A C 1
ATOM 1958 O O . GLY A 1 245 ? 42.879 -10.799 -26.511 1.00 79.56 245 GLY A O 1
ATOM 1959 N N . GLY A 1 246 ? 41.271 -10.835 -24.947 1.00 81.06 246 GLY A N 1
ATOM 1960 C CA . GLY A 1 246 ? 41.563 -9.499 -24.405 1.00 81.06 246 GLY A CA 1
ATOM 1961 C C . GLY A 1 246 ? 41.265 -8.341 -25.362 1.00 81.06 246 GLY A C 1
ATOM 1962 O O . GLY A 1 246 ? 41.764 -7.237 -25.159 1.00 81.06 246 GLY A O 1
ATOM 1963 N N . ARG A 1 247 ? 40.450 -8.581 -26.398 1.00 86.12 247 ARG A N 1
ATOM 1964 C CA . ARG A 1 247 ? 40.043 -7.569 -27.387 1.00 86.12 247 ARG A CA 1
ATOM 1965 C C . ARG A 1 247 ? 39.263 -6.405 -26.782 1.00 86.12 247 ARG A C 1
ATOM 1967 O O . ARG A 1 247 ? 39.354 -5.285 -27.275 1.00 86.12 247 ARG A O 1
ATOM 1974 N N . ILE A 1 248 ? 38.557 -6.662 -25.686 1.00 89.12 248 ILE A N 1
ATOM 1975 C CA . ILE A 1 248 ? 38.111 -5.653 -24.731 1.00 89.12 248 ILE A CA 1
ATOM 1976 C C . ILE A 1 248 ? 38.734 -6.029 -23.376 1.00 89.12 248 ILE A C 1
ATOM 1978 O O . ILE A 1 248 ? 38.569 -7.165 -22.924 1.00 89.12 248 ILE A O 1
ATOM 1982 N N . PRO A 1 249 ? 39.472 -5.120 -22.715 1.00 89.62 249 PRO A N 1
ATOM 1983 C CA . PRO A 1 249 ? 39.964 -5.343 -21.364 1.00 89.62 249 PRO A CA 1
ATOM 1984 C C . PRO A 1 249 ? 38.812 -5.659 -20.406 1.00 89.62 249 PRO A C 1
ATOM 1986 O O . PRO A 1 249 ? 37.823 -4.928 -20.375 1.00 89.62 249 PRO A O 1
ATOM 1989 N N . ARG A 1 250 ? 38.961 -6.696 -19.570 1.00 88.50 250 ARG A N 1
ATOM 1990 C CA . ARG A 1 250 ? 37.911 -7.155 -18.633 1.00 88.50 250 ARG A CA 1
ATOM 1991 C C . ARG A 1 250 ? 37.362 -6.053 -17.724 1.00 88.50 250 ARG A C 1
ATOM 1993 O O . ARG A 1 250 ? 36.200 -6.092 -17.348 1.00 88.50 250 ARG A O 1
ATOM 2000 N N . GLN A 1 251 ? 38.176 -5.046 -17.414 1.00 89.62 251 GLN A N 1
ATOM 2001 C CA . GLN A 1 251 ? 37.766 -3.880 -16.629 1.00 89.62 251 GLN A CA 1
ATOM 2002 C C . GLN A 1 251 ? 36.665 -3.033 -17.295 1.00 89.62 251 GLN A C 1
ATOM 2004 O O . GLN A 1 251 ? 35.908 -2.378 -16.591 1.00 89.62 251 GLN A O 1
ATOM 2009 N N . TYR A 1 252 ? 36.552 -3.054 -18.630 1.00 90.94 252 TYR A N 1
ATOM 2010 C CA . TYR A 1 252 ? 35.563 -2.268 -19.376 1.00 90.94 252 TYR A CA 1
ATOM 2011 C C . TYR A 1 252 ? 34.267 -3.032 -19.674 1.00 90.94 252 TYR A C 1
ATOM 2013 O O . TYR A 1 252 ? 33.278 -2.407 -20.054 1.00 90.94 252 TYR A O 1
ATOM 2021 N N . ILE A 1 253 ? 34.234 -4.351 -19.468 1.00 91.56 253 ILE A N 1
ATOM 2022 C CA . ILE A 1 253 ? 33.050 -5.188 -19.718 1.00 91.56 253 ILE A CA 1
ATOM 2023 C C . ILE A 1 253 ? 31.865 -4.773 -18.822 1.00 91.56 253 ILE A C 1
ATOM 2025 O O . ILE A 1 253 ? 30.797 -4.495 -19.371 1.00 91.56 253 ILE A O 1
ATOM 2029 N N . PRO A 1 254 ? 32.038 -4.553 -17.499 1.00 93.62 254 PRO A N 1
ATOM 2030 C CA . PRO A 1 254 ? 30.962 -4.022 -16.652 1.00 93.62 254 PRO A CA 1
ATOM 2031 C C . PRO A 1 254 ? 30.464 -2.637 -17.091 1.00 93.62 254 PRO A C 1
ATOM 2033 O O . PRO A 1 254 ? 29.316 -2.270 -16.854 1.00 93.62 254 PRO A O 1
ATOM 2036 N N . SER A 1 255 ? 31.317 -1.842 -17.745 1.00 93.62 255 SER A N 1
ATOM 2037 C CA . SER A 1 255 ? 30.926 -0.546 -18.306 1.00 93.62 255 SER A CA 1
ATOM 2038 C C . SER A 1 255 ? 30.062 -0.689 -19.561 1.00 93.62 255 SER A C 1
ATOM 2040 O O . SER A 1 255 ? 29.157 0.118 -19.762 1.00 93.62 255 SER A O 1
ATOM 2042 N N . VAL A 1 256 ? 30.282 -1.718 -20.381 1.00 92.12 256 VAL A N 1
ATOM 2043 C CA . VAL A 1 256 ? 29.389 -2.045 -21.501 1.00 92.12 256 VAL A CA 1
ATOM 2044 C C . VAL A 1 256 ? 28.022 -2.480 -20.968 1.00 92.12 256 VAL A C 1
ATOM 2046 O O . VAL A 1 256 ? 27.012 -1.891 -21.353 1.00 92.12 256 VAL A O 1
ATOM 2049 N N . GLU A 1 257 ? 27.997 -3.417 -20.014 1.00 93.31 257 GLU A N 1
ATOM 2050 C CA . GLU A 1 257 ? 26.769 -3.877 -19.348 1.00 93.31 257 GLU A CA 1
ATOM 2051 C C . GLU A 1 257 ? 25.987 -2.701 -18.746 1.00 93.31 257 GLU A C 1
ATOM 2053 O O . GLU A 1 257 ? 24.798 -2.525 -19.011 1.00 93.31 257 GLU A O 1
ATOM 2058 N N . LYS A 1 258 ? 26.670 -1.827 -17.995 1.00 93.19 258 LYS A N 1
ATOM 2059 C CA . LYS A 1 258 ? 26.062 -0.637 -17.389 1.00 93.19 258 LYS A CA 1
ATOM 2060 C C . LYS A 1 258 ? 25.459 0.313 -18.427 1.00 93.19 258 LYS A C 1
ATOM 2062 O O . LYS A 1 258 ? 24.432 0.931 -18.155 1.00 93.19 258 LYS A O 1
ATOM 2067 N N . GLY A 1 259 ? 26.084 0.445 -19.598 1.00 91.75 259 GLY A N 1
ATOM 2068 C CA . GLY A 1 259 ? 25.561 1.263 -20.692 1.00 91.75 259 GLY A CA 1
ATOM 2069 C C . GLY A 1 259 ? 24.266 0.704 -21.285 1.00 91.75 259 GLY A C 1
ATOM 2070 O O . GLY A 1 259 ? 23.336 1.474 -21.524 1.00 91.75 259 GLY A O 1
ATOM 2071 N N . PHE A 1 260 ? 24.179 -0.619 -21.460 1.00 91.25 260 PHE A N 1
ATOM 2072 C CA . PHE A 1 260 ? 22.949 -1.288 -21.896 1.00 91.25 260 PHE A CA 1
ATOM 2073 C C . PHE A 1 260 ? 21.854 -1.216 -20.829 1.00 91.25 260 PHE A C 1
ATOM 2075 O O . PHE A 1 260 ? 20.757 -0.746 -21.126 1.00 91.25 260 PHE A O 1
ATOM 2082 N N . ARG A 1 261 ? 22.166 -1.564 -19.573 1.00 91.06 261 ARG A N 1
ATOM 2083 C CA . ARG A 1 261 ? 21.205 -1.519 -18.459 1.00 91.06 261 ARG A CA 1
ATOM 2084 C C . ARG A 1 261 ? 20.625 -0.116 -18.256 1.00 91.06 261 ARG A C 1
ATOM 2086 O O . ARG A 1 261 ? 19.426 0.026 -18.051 1.00 91.06 261 ARG A O 1
ATOM 2093 N N . GLY A 1 262 ? 21.443 0.930 -18.394 1.00 87.94 262 GLY A N 1
ATOM 2094 C CA . GLY A 1 262 ? 20.981 2.319 -18.291 1.00 87.94 262 GLY A CA 1
ATOM 2095 C C . GLY A 1 262 ? 20.010 2.759 -19.396 1.00 87.94 262 GLY A C 1
ATOM 2096 O O . GLY A 1 262 ? 19.331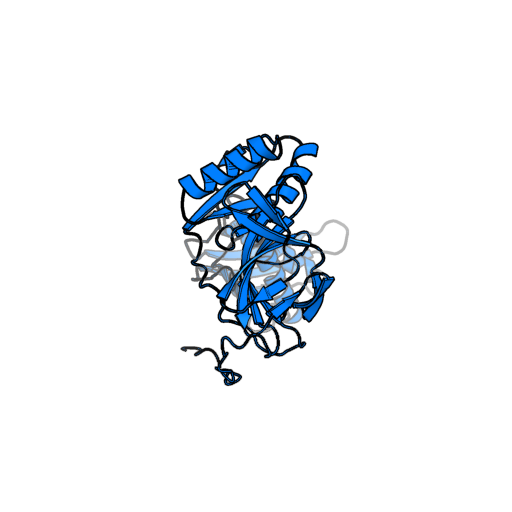 3.769 -19.235 1.00 87.94 262 GLY A O 1
ATOM 2097 N N . CYS A 1 263 ? 19.922 2.029 -20.512 1.00 86.81 263 CYS A N 1
ATOM 2098 C CA . CYS A 1 263 ? 18.958 2.321 -21.576 1.00 86.81 263 CYS A CA 1
ATOM 2099 C C . CYS A 1 263 ? 17.597 1.656 -21.359 1.00 86.81 263 CYS A C 1
ATOM 2101 O O . CYS A 1 263 ? 16.627 2.058 -21.996 1.00 86.81 263 CYS A O 1
ATOM 2103 N N . LEU A 1 264 ? 17.506 0.683 -20.451 1.00 87.81 264 LEU A N 1
ATOM 2104 C CA . LEU A 1 264 ? 16.261 -0.031 -20.173 1.00 87.81 264 LEU A CA 1
ATOM 2105 C C . LEU A 1 264 ? 15.250 0.829 -19.420 1.00 87.81 264 LEU A C 1
ATOM 2107 O O . LEU A 1 264 ? 14.061 0.576 -19.516 1.00 87.81 264 LEU A O 1
ATOM 2111 N N . GLU A 1 265 ? 15.687 1.873 -18.712 1.00 86.00 265 GLU A N 1
ATOM 2112 C CA . GLU A 1 265 ? 14.771 2.783 -18.010 1.00 86.00 265 GLU A CA 1
ATOM 2113 C C . GLU A 1 265 ? 13.849 3.551 -18.971 1.00 86.00 265 GLU A C 1
ATOM 2115 O O . GLU A 1 265 ? 12.749 3.948 -18.593 1.00 86.00 265 GLU A O 1
ATOM 2120 N N . LYS A 1 266 ? 14.314 3.818 -20.200 1.00 85.00 266 LYS A N 1
ATOM 2121 C CA . LYS A 1 266 ? 13.589 4.608 -21.203 1.00 85.00 266 LYS A CA 1
ATOM 2122 C C . LYS A 1 266 ? 13.759 3.988 -22.580 1.00 85.00 266 LYS A C 1
ATOM 2124 O O . LYS A 1 266 ? 14.734 4.279 -23.276 1.00 85.00 266 LYS A O 1
ATOM 2129 N N . GLY A 1 267 ? 12.771 3.194 -22.971 1.00 83.50 267 GLY A N 1
ATOM 2130 C CA . GLY A 1 267 ? 12.706 2.554 -24.272 1.00 83.50 267 GLY A CA 1
ATOM 2131 C C . GLY A 1 267 ? 12.662 3.531 -25.454 1.00 83.50 267 GLY A C 1
ATOM 2132 O O . GLY A 1 267 ? 12.363 4.724 -25.299 1.00 83.50 267 GLY A O 1
ATOM 2133 N N . PRO A 1 268 ? 13.020 3.054 -26.654 1.00 82.94 268 PRO A N 1
ATOM 2134 C CA . PRO A 1 268 ? 13.094 3.877 -27.856 1.00 82.94 268 PRO A CA 1
ATOM 2135 C C . PRO A 1 268 ? 11.724 4.278 -28.424 1.00 82.94 268 PRO A C 1
ATOM 2137 O O . PRO A 1 268 ? 11.654 5.311 -29.091 1.00 82.94 268 PRO A O 1
ATOM 2140 N N . VAL A 1 269 ? 10.655 3.501 -28.193 1.00 81.81 269 VAL A N 1
ATOM 2141 C CA . VAL A 1 269 ? 9.369 3.683 -28.893 1.00 81.81 269 VAL A CA 1
ATOM 2142 C C . VAL A 1 269 ? 8.493 4.716 -28.192 1.00 81.81 269 VAL A C 1
ATOM 2144 O O . VAL A 1 269 ? 8.152 5.749 -28.769 1.00 81.81 269 VAL A O 1
ATOM 2147 N N . ALA A 1 270 ? 8.135 4.455 -26.938 1.00 82.69 270 ALA A N 1
ATOM 2148 C CA . ALA A 1 270 ? 7.225 5.273 -26.141 1.00 82.69 270 ALA A CA 1
ATOM 2149 C C . ALA A 1 270 ? 7.844 5.708 -24.801 1.00 82.69 270 ALA A C 1
ATOM 2151 O O . ALA A 1 270 ? 7.189 6.391 -24.013 1.00 82.69 270 ALA A O 1
ATOM 2152 N N . ARG A 1 271 ? 9.136 5.412 -24.593 1.00 83.75 271 ARG A N 1
ATOM 2153 C CA . ARG A 1 271 ? 9.909 5.711 -23.376 1.00 83.75 271 ARG A CA 1
ATOM 2154 C C . ARG A 1 271 ? 9.440 4.944 -22.147 1.00 83.75 271 ARG A C 1
ATOM 2156 O O . ARG A 1 271 ? 9.691 5.401 -21.032 1.00 83.75 271 ARG A O 1
ATOM 2163 N N . TYR A 1 272 ? 8.808 3.793 -22.348 1.00 86.50 272 TYR A N 1
ATOM 2164 C CA . TYR A 1 272 ? 8.496 2.881 -21.256 1.00 86.50 272 TYR A CA 1
ATOM 2165 C C . TYR A 1 272 ? 9.721 2.046 -20.871 1.00 86.50 272 TYR A C 1
ATOM 2167 O O . TYR A 1 272 ? 10.628 1.885 -21.696 1.00 86.50 272 TYR A O 1
ATOM 2175 N N . PRO A 1 273 ? 9.774 1.508 -19.641 1.00 88.06 273 PRO A N 1
ATOM 2176 C CA . PRO A 1 273 ? 10.821 0.575 -19.259 1.00 88.06 273 PRO A CA 1
ATOM 2177 C C . PRO A 1 273 ? 10.848 -0.647 -20.186 1.00 88.06 273 PRO A C 1
ATOM 2179 O O . PRO A 1 273 ? 9.798 -1.188 -20.548 1.00 88.06 273 PRO A O 1
ATOM 2182 N N . VAL A 1 274 ? 12.050 -1.054 -20.590 1.00 88.69 274 VAL A N 1
ATOM 2183 C CA . VAL A 1 274 ? 12.279 -2.174 -21.506 1.00 88.69 274 VAL A CA 1
ATOM 2184 C C . VAL A 1 274 ? 12.572 -3.446 -20.714 1.00 88.69 274 VAL A C 1
ATOM 2186 O O . VAL A 1 274 ? 13.423 -3.431 -19.825 1.00 88.69 274 VAL A O 1
ATOM 2189 N N . ILE A 1 275 ? 11.913 -4.546 -21.074 1.00 90.62 275 ILE A N 1
ATOM 2190 C CA . ILE A 1 275 ? 12.102 -5.877 -20.482 1.00 90.62 275 ILE A CA 1
ATOM 2191 C C . ILE A 1 275 ? 12.433 -6.918 -21.558 1.00 90.62 275 ILE A C 1
ATOM 2193 O O . ILE A 1 275 ? 12.189 -6.703 -22.746 1.00 90.62 275 ILE A O 1
ATOM 2197 N N . GLY A 1 276 ? 12.979 -8.062 -21.140 1.00 89.12 276 GLY A N 1
ATOM 2198 C CA . GLY A 1 276 ? 13.222 -9.207 -22.023 1.00 89.12 276 GLY A CA 1
ATOM 2199 C C . GLY A 1 276 ? 14.374 -9.009 -23.011 1.00 89.12 276 GLY A C 1
ATOM 2200 O O . GLY A 1 276 ? 14.362 -9.585 -24.099 1.00 89.12 276 GLY A O 1
ATOM 2201 N N . VAL A 1 277 ? 15.371 -8.191 -22.652 1.00 89.75 277 VAL A N 1
ATOM 2202 C CA . VAL A 1 277 ? 16.568 -7.950 -23.475 1.00 89.75 277 VAL A CA 1
ATOM 2203 C C . VAL A 1 277 ? 17.756 -8.767 -22.968 1.00 89.75 277 VAL A C 1
ATOM 2205 O O . VAL A 1 277 ? 18.268 -8.508 -21.879 1.00 89.75 277 VAL A O 1
ATOM 2208 N N . ARG A 1 278 ? 18.255 -9.692 -23.787 1.00 91.38 278 ARG A N 1
ATOM 2209 C CA . ARG A 1 278 ? 19.525 -10.387 -23.556 1.00 91.38 278 ARG A CA 1
ATOM 2210 C C . ARG A 1 278 ? 20.588 -9.777 -24.458 1.00 91.38 278 ARG A C 1
ATOM 2212 O O . ARG A 1 278 ? 20.336 -9.515 -25.632 1.00 91.38 278 ARG A O 1
ATOM 2219 N N . VAL A 1 279 ? 21.773 -9.518 -23.921 1.00 93.25 279 VAL A N 1
ATOM 2220 C CA . VAL A 1 279 ? 22.896 -8.967 -24.687 1.00 93.25 279 VAL A CA 1
ATOM 2221 C C . VAL A 1 279 ? 24.059 -9.929 -24.637 1.00 93.25 279 VAL A C 1
ATOM 2223 O O . VAL A 1 279 ? 24.612 -10.175 -23.571 1.00 93.25 279 VAL A O 1
ATOM 2226 N N . GLU A 1 280 ? 24.471 -10.400 -25.806 1.00 93.75 280 GLU A N 1
ATOM 2227 C CA . GLU A 1 280 ? 25.658 -11.227 -25.977 1.00 93.75 280 GLU A CA 1
ATOM 2228 C C . GLU A 1 280 ? 26.784 -10.366 -26.541 1.00 93.75 280 GLU A C 1
ATOM 2230 O O . GLU A 1 280 ? 26.736 -9.918 -27.692 1.00 93.75 280 GLU A O 1
ATOM 2235 N N . LEU A 1 281 ? 27.807 -10.101 -25.731 1.00 93.62 281 LEU A N 1
ATOM 2236 C CA . LEU A 1 281 ? 28.994 -9.377 -26.167 1.00 93.62 281 LEU A CA 1
ATOM 2237 C C . LEU A 1 281 ? 30.017 -10.371 -26.720 1.00 93.62 281 LEU A C 1
ATOM 2239 O O . LEU A 1 281 ? 30.692 -11.064 -25.965 1.00 93.62 281 LEU A O 1
ATOM 2243 N N . ASN A 1 282 ? 30.155 -10.420 -28.043 1.00 92.31 282 ASN A N 1
ATOM 2244 C CA . ASN A 1 282 ? 30.979 -11.424 -28.719 1.00 92.31 282 ASN A CA 1
ATOM 2245 C C . ASN A 1 282 ? 32.395 -10.923 -29.024 1.00 92.31 282 ASN A C 1
ATOM 2247 O O . ASN A 1 282 ? 33.358 -11.688 -28.980 1.00 92.31 282 ASN A O 1
ATOM 2251 N N . ASP A 1 283 ? 32.538 -9.644 -29.373 1.00 90.31 283 ASP A N 1
ATOM 2252 C CA . ASP A 1 283 ? 33.802 -9.100 -29.860 1.00 90.31 283 ASP A CA 1
ATOM 2253 C C . ASP A 1 283 ? 33.871 -7.568 -29.707 1.00 90.31 283 ASP A C 1
ATOM 2255 O O . ASP A 1 283 ? 32.903 -6.898 -29.341 1.00 90.31 283 ASP A O 1
ATOM 2259 N N . GLY A 1 284 ? 35.030 -6.980 -29.988 1.00 91.12 284 GLY A N 1
ATOM 2260 C CA . GLY A 1 284 ? 35.189 -5.532 -30.007 1.00 91.12 284 GLY A CA 1
ATOM 2261 C C . GLY A 1 284 ? 36.632 -5.080 -30.135 1.00 91.12 284 GLY A C 1
ATOM 2262 O O . GLY A 1 284 ? 37.533 -5.852 -30.458 1.00 91.12 284 GLY A O 1
ATOM 2263 N N . SER A 1 285 ? 36.863 -3.791 -29.916 1.00 90.81 285 SER A N 1
ATOM 2264 C CA . SER A 1 285 ? 38.220 -3.256 -29.831 1.00 90.81 285 SER A CA 1
ATOM 2265 C C . SER A 1 285 ? 38.308 -2.032 -28.928 1.00 90.81 285 SER A C 1
ATOM 2267 O O . SER A 1 285 ? 37.334 -1.311 -28.697 1.00 90.81 285 SER A O 1
ATOM 2269 N N . TYR A 1 286 ? 39.515 -1.784 -28.426 1.00 91.81 286 TYR A N 1
ATOM 2270 C CA . TYR A 1 286 ? 39.843 -0.629 -27.600 1.00 91.81 286 TYR A CA 1
ATOM 2271 C C . TYR A 1 286 ? 41.098 0.078 -28.126 1.00 91.81 286 TYR A C 1
ATOM 2273 O O . TYR A 1 286 ? 41.823 -0.446 -28.972 1.00 91.81 286 TYR A O 1
ATOM 2281 N N . HIS A 1 287 ? 41.340 1.284 -27.624 1.00 88.88 287 HIS A N 1
ATOM 2282 C CA . HIS A 1 287 ? 42.544 2.066 -27.857 1.00 88.88 287 HIS A CA 1
ATOM 2283 C C . HIS A 1 287 ? 43.158 2.418 -26.502 1.00 88.88 287 HIS A C 1
ATOM 2285 O O . HIS A 1 287 ? 42.448 2.880 -25.613 1.00 88.88 287 HIS A O 1
ATOM 2291 N N . GLU A 1 288 ? 44.465 2.223 -26.330 1.00 82.94 288 GLU A N 1
ATOM 2292 C CA . GLU A 1 288 ? 45.121 2.307 -25.014 1.00 82.94 288 GLU A CA 1
ATOM 2293 C C . GLU A 1 288 ? 44.956 3.665 -24.320 1.00 82.94 288 GLU A C 1
ATOM 2295 O O . GLU A 1 288 ? 44.838 3.722 -23.100 1.00 82.94 288 GLU A O 1
ATOM 2300 N N . VAL A 1 289 ? 44.918 4.751 -25.097 1.00 83.81 289 VAL A N 1
ATOM 2301 C CA . VAL A 1 289 ? 44.868 6.126 -24.569 1.00 83.81 289 VAL A CA 1
ATOM 2302 C C . VAL A 1 289 ? 43.464 6.732 -24.629 1.00 83.81 289 VAL A C 1
ATOM 2304 O O . VAL A 1 289 ? 43.114 7.567 -23.800 1.00 83.81 289 VAL A O 1
ATOM 2307 N N . ASP A 1 290 ? 42.646 6.301 -25.592 1.00 86.12 290 ASP A N 1
ATOM 2308 C CA . ASP A 1 290 ? 41.361 6.949 -25.895 1.00 86.12 290 ASP A CA 1
ATOM 2309 C C . ASP A 1 290 ? 40.156 6.142 -25.384 1.00 86.12 290 ASP A C 1
ATOM 2311 O O . ASP A 1 290 ? 39.022 6.626 -25.397 1.00 86.12 290 ASP A O 1
ATOM 2315 N N . SER A 1 291 ? 40.358 4.899 -24.936 1.00 88.50 291 SER A N 1
ATOM 2316 C CA . SER A 1 291 ? 39.293 4.099 -24.333 1.00 88.50 291 SER A CA 1
ATOM 2317 C C . SER A 1 291 ? 39.145 4.375 -22.845 1.00 88.50 291 SER A C 1
ATOM 2319 O O . SER A 1 291 ? 40.109 4.394 -22.089 1.00 88.50 291 SER A O 1
ATOM 2321 N N . SER A 1 292 ? 37.898 4.558 -22.425 1.00 90.56 292 SER A N 1
ATOM 2322 C CA . SER A 1 292 ? 37.508 4.792 -21.036 1.00 90.56 292 SER A CA 1
ATOM 2323 C C . SER A 1 292 ? 36.154 4.148 -20.760 1.00 90.56 292 SER A C 1
ATOM 2325 O O . SER A 1 292 ? 35.381 3.899 -21.690 1.00 90.56 292 SER A O 1
ATOM 2327 N N . ASP A 1 293 ? 35.820 3.960 -19.484 1.00 89.94 293 ASP A N 1
ATOM 2328 C CA . ASP A 1 293 ? 34.506 3.469 -19.044 1.00 89.94 293 ASP A CA 1
ATOM 2329 C C . ASP A 1 293 ? 33.347 4.246 -19.670 1.00 89.94 293 ASP A C 1
ATOM 2331 O O . ASP A 1 293 ? 32.378 3.677 -20.171 1.00 89.94 293 ASP A O 1
ATOM 2335 N N . LYS A 1 294 ? 33.485 5.575 -19.721 1.00 90.06 294 LYS A N 1
ATOM 2336 C CA . LYS A 1 294 ? 32.486 6.461 -20.319 1.00 90.06 294 LYS A CA 1
ATOM 2337 C C . LYS A 1 294 ? 32.342 6.242 -21.827 1.00 90.06 294 LYS A C 1
ATOM 2339 O O . LYS A 1 294 ? 31.233 6.367 -22.346 1.00 90.06 294 LYS A O 1
ATOM 2344 N N . ALA A 1 295 ? 33.431 5.934 -22.534 1.00 91.00 295 ALA A N 1
ATOM 2345 C CA . ALA A 1 295 ? 33.388 5.658 -23.968 1.00 91.00 295 ALA A CA 1
ATOM 2346 C C . ALA A 1 295 ? 32.606 4.367 -24.258 1.00 91.00 295 ALA A C 1
ATOM 2348 O O . ALA A 1 295 ? 31.738 4.381 -25.128 1.00 91.00 295 ALA A O 1
ATOM 2349 N N . PHE A 1 296 ? 32.840 3.301 -23.485 1.00 92.19 296 PHE A N 1
ATOM 2350 C CA . PHE A 1 296 ? 32.116 2.032 -23.621 1.00 92.19 296 PHE A CA 1
ATOM 2351 C C . PHE A 1 296 ? 30.642 2.134 -23.211 1.00 92.19 296 PHE A C 1
ATOM 2353 O O . PHE A 1 296 ? 29.783 1.661 -23.951 1.00 92.19 296 PHE A O 1
ATOM 2360 N N . GLN A 1 297 ? 30.323 2.844 -22.121 1.00 93.00 297 GLN A N 1
ATOM 2361 C CA . GLN A 1 297 ? 28.929 3.128 -21.738 1.00 93.00 297 GLN A CA 1
ATOM 2362 C C . GLN A 1 297 ? 28.186 3.906 -22.833 1.00 93.00 297 GLN A C 1
ATOM 2364 O O . GLN A 1 297 ? 27.041 3.601 -23.160 1.00 93.00 297 GLN A O 1
ATOM 2369 N N . THR A 1 298 ? 28.845 4.905 -23.433 1.00 90.75 298 THR A N 1
ATOM 2370 C CA . THR A 1 298 ? 28.250 5.717 -24.507 1.00 90.75 298 THR A CA 1
ATOM 2371 C C . THR A 1 298 ? 28.041 4.897 -25.779 1.00 90.75 298 THR A C 1
ATOM 2373 O O . THR A 1 298 ? 26.998 5.034 -26.415 1.00 90.75 298 THR A O 1
ATOM 2376 N N . ALA A 1 299 ? 29.005 4.040 -26.133 1.00 92.06 299 ALA A N 1
ATOM 2377 C CA . ALA A 1 299 ? 28.905 3.143 -27.280 1.00 92.06 299 ALA A CA 1
ATOM 2378 C C . ALA A 1 299 ? 27.748 2.149 -27.117 1.00 92.06 299 ALA A C 1
ATOM 2380 O O . ALA A 1 299 ? 26.933 2.028 -28.025 1.00 92.06 299 ALA A O 1
ATOM 2381 N N . ALA A 1 300 ? 27.624 1.512 -25.948 1.00 91.31 300 ALA A N 1
ATOM 2382 C CA . ALA A 1 300 ? 26.514 0.614 -25.626 1.00 91.31 300 ALA A CA 1
ATOM 2383 C C . ALA A 1 300 ? 25.157 1.327 -25.714 1.00 91.31 300 ALA A C 1
ATOM 2385 O O . ALA A 1 300 ? 24.234 0.834 -26.357 1.00 91.31 300 ALA A O 1
ATOM 2386 N N . ALA A 1 301 ? 25.052 2.540 -25.166 1.00 89.38 301 ALA A N 1
ATOM 2387 C CA . ALA A 1 301 ? 23.809 3.303 -25.202 1.00 89.38 301 ALA A CA 1
ATOM 2388 C C . ALA A 1 301 ? 23.410 3.799 -26.6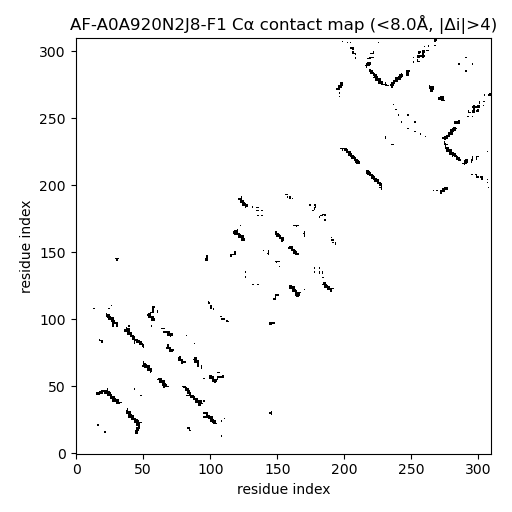02 1.00 89.38 301 ALA A C 1
ATOM 2390 O O . ALA A 1 301 ? 22.226 3.994 -26.884 1.00 89.38 301 ALA A O 1
ATOM 2391 N N . ALA A 1 302 ? 24.381 4.090 -27.470 1.00 88.19 302 ALA A N 1
ATOM 2392 C CA . ALA A 1 302 ? 24.122 4.427 -28.870 1.00 88.19 302 ALA A CA 1
ATOM 2393 C C . ALA A 1 302 ? 23.710 3.178 -29.660 1.00 88.19 302 ALA A C 1
ATOM 2395 O O . ALA A 1 302 ? 22.683 3.190 -30.332 1.00 88.19 302 ALA A O 1
ATOM 2396 N N . CYS A 1 303 ? 24.450 2.085 -29.472 1.00 89.19 303 CYS A N 1
ATOM 2397 C CA . CYS A 1 303 ? 24.181 0.787 -30.071 1.00 89.19 303 CYS A CA 1
ATOM 2398 C C . CYS A 1 303 ? 22.774 0.274 -29.749 1.00 89.19 303 CYS A C 1
ATOM 2400 O O . CYS A 1 303 ? 22.051 -0.143 -30.651 1.00 89.19 303 CYS A O 1
ATOM 2402 N N . PHE A 1 304 ? 22.361 0.346 -28.481 1.00 87.44 304 PHE A N 1
ATOM 2403 C CA . PHE A 1 304 ? 21.020 -0.055 -28.073 1.00 87.44 304 PHE A CA 1
ATOM 2404 C C . PHE A 1 304 ? 19.954 0.755 -28.811 1.00 87.44 304 PHE A C 1
ATOM 2406 O O . PHE A 1 304 ? 19.065 0.171 -29.412 1.00 87.44 304 PHE A O 1
ATOM 2413 N N . ARG A 1 305 ? 20.069 2.088 -28.857 1.00 83.75 305 ARG A N 1
ATOM 2414 C CA . ARG A 1 305 ? 19.094 2.956 -29.545 1.00 83.75 305 ARG A CA 1
ATOM 2415 C C . ARG A 1 305 ? 18.997 2.705 -31.049 1.00 83.75 305 ARG A C 1
ATOM 2417 O O . ARG A 1 305 ? 17.912 2.825 -31.602 1.00 83.75 305 ARG A O 1
ATOM 2424 N N . GLU A 1 306 ? 20.109 2.379 -31.699 1.00 83.19 306 GLU A N 1
ATOM 2425 C CA . GLU A 1 306 ? 20.139 2.086 -33.138 1.00 83.19 306 GLU A CA 1
ATOM 2426 C C . GLU A 1 306 ? 19.477 0.743 -33.469 1.00 83.19 306 GLU A C 1
ATOM 2428 O O . GLU A 1 306 ? 18.821 0.635 -34.499 1.00 83.19 306 GLU A O 1
ATOM 2433 N N . ASN A 1 307 ? 19.614 -0.257 -32.592 1.00 79.56 307 ASN A N 1
ATOM 2434 C CA . ASN A 1 307 ? 19.169 -1.631 -32.861 1.00 79.56 307 ASN A CA 1
ATOM 2435 C C . ASN A 1 307 ? 17.851 -2.020 -32.167 1.00 79.56 307 ASN A C 1
ATOM 2437 O O . ASN A 1 307 ? 17.333 -3.098 -32.425 1.00 79.56 307 ASN A O 1
ATOM 2441 N N . SER A 1 308 ? 17.301 -1.166 -31.298 1.00 68.38 308 SER A N 1
ATOM 2442 C CA . SER A 1 308 ? 16.027 -1.405 -30.590 1.00 68.38 308 SER A CA 1
ATOM 2443 C C . SER A 1 308 ? 14.817 -0.697 -31.211 1.00 68.38 308 SER A C 1
ATOM 2445 O O . SER A 1 308 ? 13.691 -0.936 -30.790 1.00 68.38 308 SER A O 1
ATOM 2447 N N . ALA A 1 309 ? 15.029 0.184 -32.195 1.00 57.12 309 ALA A N 1
ATOM 2448 C CA . ALA A 1 309 ? 13.972 0.971 -32.837 1.00 57.12 309 ALA A CA 1
ATOM 2449 C C . ALA A 1 309 ? 13.428 0.355 -34.148 1.00 57.12 309 ALA A C 1
ATOM 2451 O O . ALA A 1 309 ? 12.634 1.009 -34.829 1.00 57.12 309 ALA A O 1
ATOM 2452 N N . GLY A 1 310 ? 13.894 -0.843 -34.525 1.00 45.47 310 GLY A N 1
ATOM 2453 C CA . GLY A 1 310 ? 13.591 -1.528 -35.790 1.00 45.47 310 GLY A CA 1
ATOM 2454 C C . GLY A 1 310 ? 12.717 -2.760 -35.626 1.00 45.47 310 GLY A C 1
ATOM 2455 O O . GLY A 1 310 ? 12.825 -3.417 -34.569 1.00 45.47 310 GLY A O 1
#

Radius of gyration: 30.62 Å; Cα contacts (8 Å, |Δi|>4): 648; chains: 1; bounding box: 75×48×72 Å

Sequence (310 aa):
MDVEPEADEAEQTIQLSADPSAPLVAMTFKIVDDSFGQLTFTRIYQGTLERGGTYYNQRTRRKERFSRIYRMHAEKREEVDRAEAGDIVAVMGIDAASGDTYASLRDYCTLEGMFVPEPVIGVAVRTNDRNDEDRLTQALQRFRREDPTFRVATDPETNEVVIAGMGELHLEVYLERIRREYKVRVESGAPQVAYREAPTQPADFNHRHKKQTGGAGQFAHIVGRLEVFNGTDE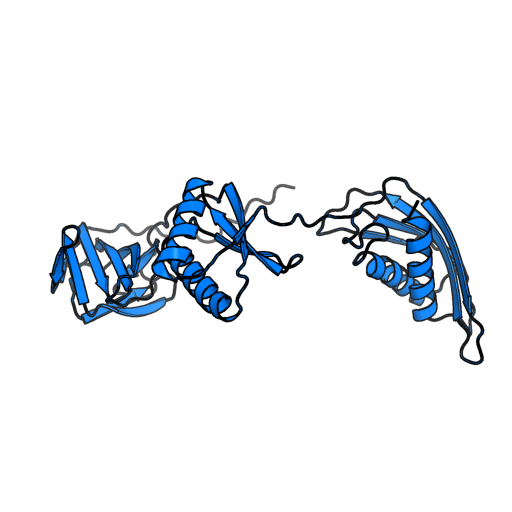EPFEFEDNVVGGRIPRQYIPSVEKGFRGCLEKGPVARYPVIGVRVELNDGSYHEVDSSDKAFQTAAAACFRENSAG

Secondary structure (DSSP, 8-state):
--------S---PPPP---TTSPPEEEEEEEEEETTEEEEEEEEEESEEETT-EEEETTT--EEE---EEEEETTEEEE-SEEETT-EEEEES----TT-EEESSTTS--PPPPP-PPP-EEEEEEES-HHHHHHHHHHHHHHHHH-TT-EEEE-TTT--EEEEES-HHHHHHHHHHHHHHS---EEEEPPPP---B---S-EEEEEEEEE-SSSS-EEEEEEEEEEE----SSS-EEEEE---TTSS-GGGHHHHHHHHHTTTTS-SSSSPPB-SEEEEEEEEE--TTT--HHHHHHHHHHHHHHHS--

Solvent-accessible surface area (backbone atoms only — not comparable to full-atom values): 17270 Å² total; per-residue (Å²): 135,85,79,72,80,83,88,78,77,87,78,80,82,76,88,83,53,72,39,52,87,45,72,30,34,31,38,27,69,41,48,47,77,50,100,92,44,39,33,35,31,31,39,28,51,15,3,51,53,44,51,60,36,65,33,17,33,47,86,79,67,45,80,46,68,43,64,44,35,25,41,70,60,86,90,47,77,43,81,43,66,63,46,43,34,73,40,67,36,30,36,50,73,61,98,71,46,57,46,40,22,35,21,59,51,76,85,70,70,75,65,88,62,75,87,70,68,82,52,77,42,67,36,22,48,48,58,91,45,76,82,38,46,62,52,49,53,53,50,53,58,49,46,38,41,46,36,80,45,41,44,76,49,68,42,88,87,79,69,42,39,34,41,28,17,83,37,70,69,58,47,51,52,51,54,50,46,42,37,68,79,68,65,34,73,72,50,76,45,78,56,83,78,89,64,69,37,63,66,88,64,65,41,77,46,79,40,74,38,75,48,79,73,100,57,87,44,32,25,19,32,47,25,32,34,41,37,58,47,95,40,44,94,91,49,26,66,49,80,45,85,59,66,64,90,65,40,58,54,77,85,42,49,64,27,32,53,50,14,45,60,66,41,28,67,47,27,78,86,85,48,30,39,39,30,14,44,28,38,39,37,49,46,49,40,67,40,94,84,24,39,46,53,70,28,27,21,50,28,30,40,49,45,48,59,69,63,64,69,115

pLDDT: mean 86.23, std 11.18, range [29.09, 95.0]

Mean predicted aligned error: 11.62 Å

Foldseek 3Di:
DDDDPPPPDDPDDDDADQEQQDWWKKAFAAWDQDPVAIKTKIATAHHKDFAQAWKAFAVVRDIDGQHWKFDDPPPDTDTDGMDGHGDIIIGGDDDDARLIMIINDHNPDRPDGDDADAFDDKKWKDAPDPVLVVLVVVLLVVVCRRHVQWDWDQDPVVRTIMITHNDDVVVVVSQVCSCPVSVTDMDIGHDDDQDEAEADAKDWDWFWDWDDDPDQTATWIFTWMKDFAPWDPVGFEAEAEQEPDPQDPPVLSVLLVLLQCVCQCQAQPHGHRYGRIYIYTNHIHDDPRRYDSVSNSVRSNVRCNVGRVD